Protein 2X6U (pdb70)

Nearest PDB structures (foldseek):
  2x6u-assembly1_A  TM=1.006E+00  e=3.875E-39  Homo sapiens
  5bqd-assembly1_A  TM=9.944E-01  e=1.945E-34  Homo sapiens
  8a10-assembly1_A  TM=9.515E-01  e=1.903E-25  Homo sapiens
  7hi8-assembly1_A  TM=9.298E-01  e=2.421E-24  Homo sapiens
  6zu8-assembly1_A  TM=9.387E-01  e=7.449E-24  Homo sapiens

InterPro domains:
  IPR001699 T-box transcription factor [PTHR11267] (29-427)
  IPR008967 p53-like transcription factor, DNA-binding domain superfamily [SSF49417] (53-237)
  IPR018186 Transcription factor, T-box, conserved site [PS01264] (137-155)
  IPR018186 Transcription factor, T-box, conserved site [PS01283] (63-82)
  IPR036960 T-box superfamily [G3DSA:2.60.40.820] (43-238)
  IPR046360 T-box transcription factor, DNA-binding domain [PF00907] (57-237)
  IPR046360 T-box transcription factor, DNA-binding domain [PR00937] (71-95)
  IPR046360 T-box transcription factor, DNA-binding domain [PR00937] (136-149)
  IPR046360 T-box transcription fa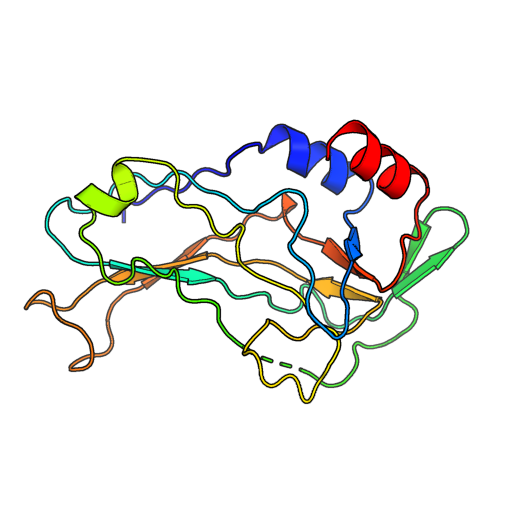ctor, DNA-binding domain [PR00937] (153-162)
  IPR046360 T-box transcription factor, DNA-binding domain [PR00937] (172-186)
  IPR046360 T-box transcription factor, DNA-binding domain [PR00937] (209-222)
  IPR046360 T-box transcription factor, DNA-binding domain [PR00937] (230-238)
  IPR046360 T-box transcription factor, DNA-binding domain [PS50252] (58-238)
  IPR046360 T-box transcription factor, DNA-binding domain [SM00425] (53-243)

Organism: Homo sapiens (NCBI:txid9606)

GO terms:
  GO:0035136 forelimb morphogenesis (P, IMP)
  GO:0007507 heart development (P, IMP)
  GO:0005737 cytoplasm (C, TAS)
  GO:0010719 negative regulation of epithelial to mesenchymal transition (P, TAS)
  GO:0060980 cell migration involved in coronary vasculogenesis (P, TAS)
  GO:0005634 nucleus (C, IDA)
  GO:0005737 cytoplasm (C, IDA)
  GO:0000978 RNA polymerase II cis-regulatory region sequence-specific DNA binding (F, IDA)
  GO:0000981 DNA-binding transcription factor activity, RNA polymerase II-specific (F, IDA)
  GO:0045893 positive regulation of DNA-templated transcription (P, IDA)
  GO:0045944 positive regulation of transcription by RNA polymerase II (P, IDA)
  GO:0032991 protein-containing complex (C, IDA)
  GO:0032993 protein-DNA complex (C, IDA)
  GO:0005515 protein binding (F, IPI)
  GO:0005654 nucleoplasm (C, TAS)
  GO:1901846 positive regulation of cell communication by electrical coupling involved in cardiac conduction (P, TAS)
  GO:0003700 DNA-binding transcription factor activity (F, IMP)
  GO:0045944 positive regulation of transcription by RNA polymerase II (P, IMP)
  GO:0061629 RNA polymerase II-specific DNA-binding transcription factor binding (F, IPI)
  GO:0003677 DNA binding (F, IDA)

Structure (mmCIF, N/CA/C/O backbone):
data_2X6U
#
_entry.id   2X6U
#
_cell.length_a   36.710
_cell.length_b   69.850
_cell.length_c   80.500
_cell.angle_alpha   90.00
_cell.angle_beta   90.00
_cell.angle_gamma   90.00
#
_symmetry.space_group_name_H-M   'P 21 21 21'
#
loop_
_entity.id
_entity.type
_entity.pdbx_description
1 polymer 'T-BOX TRANSCRIPTION FACTOR TBX5'
2 non-polymer 2-{2-[2-(2-{2-[2-(2-ETHOXY-ETHOXY)-ETHOXY]-ETHOXY}-ETHOXY)-ETHOXY]-ETHOXY}-ETHANOL
3 non-polymer 'MAGNESIUM ION'
4 water water
#
loop_
_atom_site.group_PDB
_atom_site.id
_atom_site.type_symbol
_atom_site.label_atom_id
_atom_site.label_alt_id
_atom_site.label_comp_id
_atom_site.label_asym_id
_atom_site.label_entity_id
_atom_site.label_seq_id
_atom_site.pdbx_PDB_ins_code
_atom_site.Cartn_x
_atom_site.Cartn_y
_atom_site.Cartn_z
_atom_site.occupancy
_atom_site.B_iso_or_equiv
_atom_site.auth_seq_id
_atom_site.auth_comp_id
_atom_site.auth_asym_id
_atom_site.auth_atom_id
_atom_site.pdbx_PDB_model_num
ATOM 1 N N . GLU A 1 4 ? -21.895 -26.211 30.764 1.00 48.18 52 GLU A N 1
ATOM 2 C CA . GLU A 1 4 ? -22.997 -25.370 31.226 1.00 52.06 52 GLU A CA 1
ATOM 3 C C . GLU A 1 4 ? -22.565 -24.368 32.292 1.00 49.99 52 GLU A C 1
ATOM 4 O O . GLU A 1 4 ? -21.870 -24.718 33.246 1.00 52.68 52 GLU A O 1
ATOM 10 N N . GLY A 1 5 ? -22.988 -23.120 32.128 1.00 49.91 53 GLY A N 1
ATOM 11 C CA . GLY A 1 5 ? -22.742 -22.1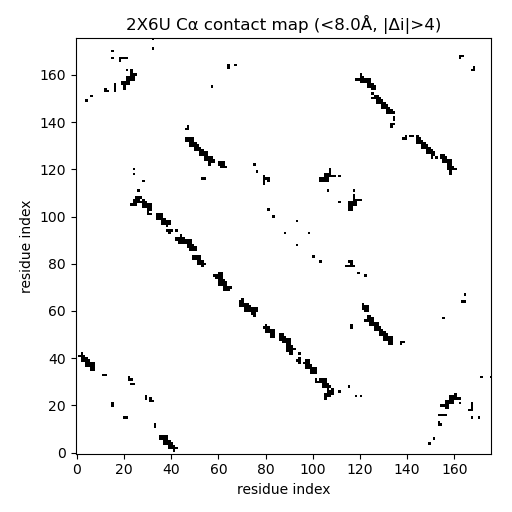01 33.132 1.00 54.29 53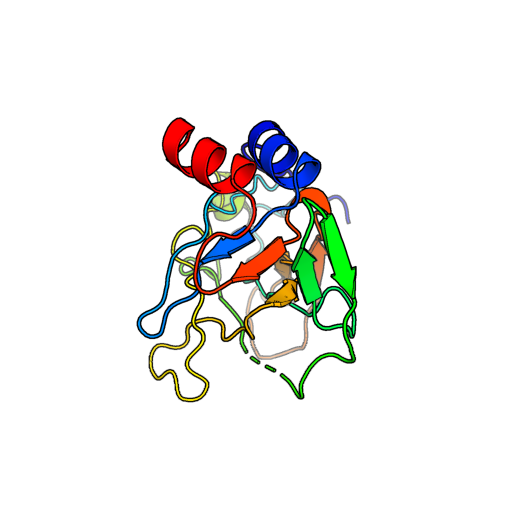 GLY A CA 1
ATOM 12 C C . GLY A 1 5 ? -21.325 -21.561 33.132 1.00 44.92 53 GLY A C 1
ATOM 13 O O . GLY A 1 5 ? -21.010 -20.639 33.883 1.00 41.82 53 GLY A O 1
ATOM 14 N N . ILE A 1 6 ? -20.465 -22.140 32.301 1.00 40.09 54 ILE A N 1
ATOM 15 C CA . ILE A 1 6 ? -19.110 -21.625 32.141 1.00 44.54 54 ILE A CA 1
ATOM 16 C C . ILE A 1 6 ? -19.127 -20.426 31.203 1.00 40.68 54 ILE A C 1
ATOM 17 O O . ILE A 1 6 ? -19.655 -20.503 30.093 1.00 42.06 54 ILE A O 1
ATOM 22 N N . LYS A 1 7 ? -18.551 -19.317 31.656 1.00 41.58 55 LYS A N 1
ATOM 23 C CA . LYS A 1 7 ? -18.510 -18.101 30.858 1.00 33.80 55 LYS A CA 1
ATOM 24 C C . LYS A 1 7 ? -17.078 -17.657 30.593 1.00 34.61 55 LYS A C 1
ATOM 25 O O . LYS A 1 7 ? -16.172 -17.923 31.386 1.00 34.17 55 LYS A O 1
ATOM 31 N N . VAL A 1 8 ? -16.879 -16.979 29.468 1.00 32.30 56 VAL A N 1
ATOM 32 C CA . VAL A 1 8 ? -15.558 -16.494 29.095 1.00 32.78 56 VAL A CA 1
ATOM 33 C C . VAL A 1 8 ? -15.649 -15.050 28.621 1.00 31.32 56 VAL A C 1
ATOM 34 O O . VAL A 1 8 ? -16.531 -14.700 27.836 1.00 30.45 56 VAL A O 1
ATOM 38 N N . PHE A 1 9 ? -14.735 -14.216 29.104 1.00 23.88 57 PHE A N 1
ATOM 39 C CA . PHE A 1 9 ? -14.742 -12.803 28.759 1.00 31.91 57 PHE A CA 1
ATOM 40 C C . PHE A 1 9 ? -13.398 -12.368 28.195 1.00 28.60 57 PHE A C 1
ATOM 41 O O . PHE A 1 9 ? -12.354 -12.638 28.781 1.00 33.01 57 PHE A O 1
ATOM 49 N N . LEU A 1 10 ? -13.438 -11.687 27.054 1.00 25.31 58 LEU A N 1
ATOM 50 C CA . LEU A 1 10 ? -12.225 -11.261 26.374 1.00 25.95 58 LEU A CA 1
ATOM 51 C C . LEU A 1 10 ? -11.619 -10.026 27.033 1.00 29.43 58 LEU A C 1
ATOM 52 O O . LEU A 1 10 ? -12.288 -9.005 27.195 1.00 35.87 58 LEU A O 1
ATOM 57 N N . HIS A 1 11 ? -10.350 -10.129 27.412 1.00 29.25 59 HIS A N 1
ATOM 58 C CA . HIS A 1 11 ? -9.626 -9.014 28.010 1.00 31.63 59 HIS A CA 1
ATOM 59 C C . HIS A 1 11 ? -9.292 -7.981 26.942 1.00 33.48 59 HIS A C 1
ATOM 60 O O . HIS A 1 11 ? -8.964 -8.340 25.811 1.00 31.22 59 HIS A O 1
ATOM 67 N N . GLU A 1 12 ? -9.388 -6.703 27.300 1.00 34.27 60 GLU A N 1
ATOM 68 C CA . GLU A 1 12 ? -9.073 -5.615 26.374 1.00 31.54 60 GLU A CA 1
ATOM 69 C C . GLU A 1 12 ? -9.928 -5.673 25.107 1.00 30.72 60 GLU A C 1
ATOM 70 O O . GLU A 1 12 ? -9.454 -5.367 24.010 1.00 31.92 60 GLU A O 1
ATOM 76 N N . ARG A 1 13 ? -11.188 -6.065 25.267 1.00 28.11 61 ARG A N 1
ATOM 77 C CA . ARG A 1 13 ? -12.108 -6.186 24.139 1.00 27.90 61 ARG A CA 1
ATOM 78 C C . ARG A 1 13 ? -12.174 -4.905 23.301 1.00 36.92 61 ARG A C 1
ATOM 79 O O . ARG A 1 13 ? -12.304 -4.960 22.078 1.00 29.61 61 ARG A O 1
ATOM 87 N N . GLU A 1 14 ? -12.075 -3.755 23.962 1.00 32.11 62 GLU A N 1
ATOM 88 C CA . GLU A 1 14 ? -12.118 -2.469 23.269 1.00 35.79 62 GLU A CA 1
ATOM 89 C C . GLU A 1 14 ? -10.953 -2.285 22.293 1.00 32.12 62 GLU A C 1
ATOM 90 O O . GLU A 1 14 ? -11.131 -1.763 21.190 1.00 32.07 62 GLU A O 1
ATOM 96 N N . LEU A 1 15 ? -9.759 -2.703 22.699 1.00 31.09 63 LEU A N 1
ATOM 97 C CA . LEU A 1 15 ? -8.594 -2.603 21.828 1.00 30.11 63 LEU A CA 1
ATOM 98 C C . LEU A 1 15 ? -8.735 -3.538 20.627 1.00 31.61 63 LEU A C 1
ATOM 99 O O . LEU A 1 15 ? -8.497 -3.139 19.486 1.00 33.69 63 LEU A O 1
ATOM 104 N N . TRP A 1 16 ? -9.120 -4.784 20.888 1.00 28.08 64 TRP A N 1
ATOM 105 C CA . TRP A 1 16 ? -9.398 -5.728 19.811 1.00 30.09 64 TRP A CA 1
ATOM 106 C C . TRP A 1 16 ? -10.367 -5.117 18.803 1.00 30.63 64 TRP A C 1
ATOM 107 O O . TRP A 1 16 ? -10.164 -5.207 17.591 1.00 22.84 64 TRP A O 1
ATOM 118 N N . LEU A 1 17 ? -11.422 -4.493 19.313 1.00 26.04 65 LEU A N 1
ATOM 119 C CA . LEU A 1 17 ? -12.427 -3.876 18.458 1.00 31.13 65 LEU A CA 1
ATOM 120 C C . LEU A 1 17 ? -11.833 -2.774 17.579 1.00 26.42 65 LEU A C 1
ATOM 121 O O . LEU A 1 17 ? -12.220 -2.628 16.425 1.00 31.64 65 LEU A O 1
ATOM 126 N N . LYS A 1 18 ? -10.897 -2.004 18.125 1.00 33.89 66 LYS A N 1
ATOM 127 C CA . LYS A 1 18 ? -10.217 -0.970 17.349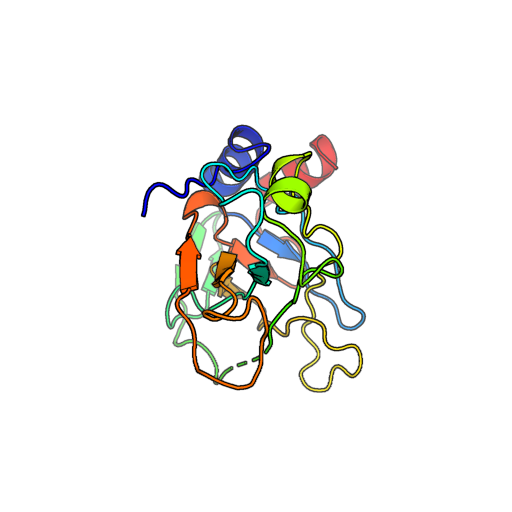 1.00 32.59 66 LYS A CA 1
ATOM 128 C C . LYS A 1 18 ? -9.582 -1.592 16.112 1.00 35.17 66 LYS A C 1
ATOM 129 O O . LYS A 1 18 ? -9.810 -1.143 14.986 1.00 28.80 66 LYS A O 1
ATOM 135 N N . PHE A 1 19 ? -8.782 -2.632 16.332 1.00 26.35 67 PHE A N 1
ATOM 136 C CA . PHE A 1 19 ? -8.130 -3.343 15.240 1.00 28.75 67 PHE A CA 1
ATOM 137 C C . PHE A 1 19 ? -9.160 -3.982 14.311 1.00 22.22 67 PHE A C 1
ATOM 138 O O . PHE A 1 19 ? -9.028 -3.924 13.086 1.00 25.98 67 PHE A O 1
ATOM 146 N N . HIS A 1 20 ? -10.185 -4.588 14.902 1.00 20.99 68 HIS A N 1
ATOM 147 C CA . HIS A 1 20 ? -11.221 -5.277 14.139 1.00 26.73 68 HIS A CA 1
ATOM 148 C C . HIS A 1 20 ? -11.969 -4.349 13.181 1.00 31.00 68 HIS A C 1
ATOM 149 O O . HIS A 1 20 ? -12.256 -4.723 12.043 1.00 28.88 68 HIS A O 1
ATOM 156 N N . GLU A 1 21 ? -12.285 -3.143 13.648 1.00 29.45 69 GLU A N 1
ATOM 157 C CA . GLU A 1 21 ? -12.987 -2.155 12.827 1.00 32.51 69 GLU A CA 1
ATOM 158 C C . GLU A 1 21 ? -12.206 -1.839 11.559 1.00 32.21 69 GLU A C 1
ATOM 159 O O . GLU A 1 21 ? -12.786 -1.651 10.488 1.00 31.54 69 GLU A O 1
ATOM 165 N N . VAL A 1 22 ? -10.885 -1.777 11.693 1.00 26.61 70 VAL A N 1
ATOM 166 C CA . VAL A 1 22 ? -9.998 -1.474 10.575 1.00 27.92 70 VAL A CA 1
ATOM 167 C C . VAL A 1 22 ? -9.710 -2.700 9.702 1.00 32.15 70 VAL A C 1
ATOM 168 O O . VAL A 1 22 ? -9.538 -2.583 8.488 1.00 31.23 70 VAL A O 1
ATOM 172 N N . GLY A 1 23 ? -9.655 -3.873 10.327 1.00 23.46 71 GLY A N 1
ATOM 173 C CA . GLY A 1 23 ? -9.285 -5.097 9.633 1.00 26.52 71 GLY A CA 1
ATOM 174 C C . GLY A 1 23 ? -7.964 -5.600 10.183 1.00 27.28 71 GLY A C 1
ATOM 175 O O . GLY A 1 23 ? -6.893 -5.252 9.682 1.00 26.03 71 GLY A O 1
ATOM 176 N N . THR A 1 24 ? -8.041 -6.412 11.231 1.00 21.60 72 THR A N 1
ATOM 177 C CA . THR A 1 24 ? -6.853 -6.817 11.974 1.00 17.96 72 THR A CA 1
ATOM 178 C C . THR A 1 24 ? -5.833 -7.574 11.129 1.00 17.77 72 THR A C 1
ATOM 179 O O . THR A 1 24 ? -6.189 -8.458 10.344 1.00 18.11 72 THR A O 1
ATOM 183 N N . GLU A 1 25 ? -4.563 -7.220 11.304 1.00 19.36 73 GLU A N 1
ATOM 184 C CA . GLU A 1 25 ? -3.458 -7.940 10.677 1.00 18.11 73 GLU A CA 1
ATOM 185 C C . GLU A 1 25 ? -2.478 -8.394 11.753 1.00 18.73 73 GLU A C 1
ATOM 186 O O . GLU A 1 25 ? -2.163 -7.635 12.671 1.00 22.32 73 GLU A O 1
ATOM 192 N N . MET A 1 26 ? -1.990 -9.624 11.629 1.00 16.77 74 MET A N 1
ATOM 193 C CA . MET A 1 26 ? -0.972 -10.144 12.533 1.00 20.45 74 MET A CA 1
ATOM 194 C C . MET A 1 26 ? 0.260 -10.574 11.748 1.00 20.65 74 MET A C 1
ATOM 195 O O . MET A 1 26 ? 0.153 -11.343 10.793 1.00 17.40 74 MET A O 1
ATOM 200 N N . ILE A 1 27 ? 1.427 -10.088 12.162 1.00 18.23 75 ILE A N 1
ATOM 201 C CA . ILE A 1 27 ? 2.689 -10.443 11.514 1.00 20.78 75 ILE A CA 1
ATOM 202 C C . ILE A 1 27 ? 3.081 -11.884 11.824 1.00 20.71 75 ILE A C 1
ATOM 203 O O . ILE A 1 27 ? 2.978 -12.326 12.969 1.00 22.19 75 ILE A O 1
ATOM 208 N N . ILE A 1 28 ? 3.527 -12.614 10.803 1.00 20.39 76 ILE A N 1
ATOM 209 C CA . ILE A 1 28 ? 4.080 -13.951 10.996 1.00 19.39 76 ILE A CA 1
ATOM 210 C C . ILE A 1 28 ? 5.506 -14.006 10.454 1.00 21.25 76 ILE A C 1
ATOM 211 O O . ILE A 1 28 ? 5.815 -13.373 9.445 1.00 20.16 76 ILE A O 1
ATOM 216 N N . THR A 1 29 ? 6.375 -14.745 11.140 1.00 23.24 77 THR A N 1
ATOM 217 C CA . THR A 1 29 ? 7.782 -14.831 10.751 1.00 27.09 77 THR A CA 1
ATOM 218 C C . THR A 1 29 ? 8.291 -16.258 10.882 1.00 26.01 77 THR A C 1
ATOM 219 O O . THR A 1 29 ? 7.660 -17.091 11.527 1.00 22.41 77 THR A O 1
ATOM 223 N N . LYS A 1 30 ? 9.446 -16.532 10.286 1.00 22.90 78 LYS A N 1
ATOM 224 C CA . LYS A 1 30 ? 10.024 -17.869 10.359 1.00 25.19 78 LYS A CA 1
ATOM 225 C C . LYS A 1 30 ? 10.277 -18.291 11.802 1.00 27.52 78 LYS A C 1
ATOM 226 O O . LYS A 1 30 ? 9.919 -19.394 12.208 1.00 26.78 78 LYS A O 1
ATOM 232 N N . ALA A 1 31 ? 10.888 -17.404 12.576 1.00 27.95 79 ALA A N 1
ATOM 233 C CA . ALA A 1 31 ? 11.230 -17.709 13.960 1.00 32.08 79 ALA A CA 1
ATOM 234 C C . ALA A 1 31 ? 9.998 -17.744 14.865 1.00 33.49 79 ALA A C 1
ATOM 235 O O . ALA A 1 31 ? 10.004 -18.387 15.916 1.00 28.04 79 ALA A O 1
ATOM 237 N N . GLY A 1 32 ? 8.941 -17.053 14.451 1.00 26.35 80 GLY A N 1
ATOM 238 C CA . GLY A 1 32 ? 7.726 -16.990 15.244 1.00 25.34 80 GLY A CA 1
ATOM 239 C C . GLY A 1 32 ? 7.531 -15.619 15.865 1.00 29.26 80 GLY A C 1
ATOM 240 O O . GLY A 1 32 ? 8.476 -15.022 16.382 1.00 28.92 80 GLY A O 1
ATOM 241 N N . ARG A 1 33 ? 6.299 -15.125 15.813 1.00 23.91 81 ARG A N 1
ATOM 242 C CA A ARG A 1 33 ? 5.980 -13.795 16.320 0.50 24.24 81 ARG A CA 1
ATOM 243 C CA B ARG A 1 33 ? 5.977 -13.795 16.315 0.50 24.24 81 ARG A CA 1
ATOM 244 C C . ARG A 1 33 ? 4.733 -13.836 17.195 1.00 24.79 81 ARG A C 1
ATOM 245 O O . ARG A 1 33 ? 3.718 -14.418 16.818 1.00 22.63 81 ARG A O 1
ATOM 260 N N . ARG A 1 34 ? 4.817 -13.222 18.370 1.00 24.20 82 ARG A N 1
ATOM 261 C CA . ARG A 1 34 ? 3.672 -13.140 19.268 1.00 23.95 82 ARG A CA 1
ATOM 262 C C . ARG A 1 34 ? 2.572 -12.284 18.649 1.00 23.49 82 ARG A C 1
ATOM 263 O O . ARG A 1 34 ? 2.842 -11.419 17.811 1.00 22.91 82 ARG A O 1
ATOM 271 N N . MET A 1 35 ? 1.333 -12.519 19.068 1.00 22.20 83 MET A N 1
ATOM 272 C CA . MET A 1 35 ? 0.205 -11.729 18.581 1.00 21.70 83 MET A CA 1
ATOM 273 C C . MET A 1 35 ? 0.109 -10.393 19.304 1.00 29.40 83 MET A C 1
ATOM 274 O O . MET A 1 35 ? 0.480 -10.288 20.467 1.00 27.52 83 MET A O 1
ATOM 279 N N . PHE A 1 36 ? -0.386 -9.376 18.604 1.00 26.11 84 PHE A N 1
ATOM 280 C CA . PHE A 1 36 ? -0.791 -8.131 19.247 1.00 26.94 84 PHE A CA 1
ATOM 281 C C . PHE A 1 36 ? -2.091 -7.631 18.630 1.00 30.01 84 PHE A C 1
ATOM 282 O O . PHE A 1 36 ? -2.176 -7.450 17.414 1.00 30.59 84 PHE A O 1
ATOM 290 N N . PRO A 1 37 ? -3.117 -7.416 19.466 1.00 28.82 85 PRO A N 1
ATOM 291 C CA . PRO A 1 37 ? -3.110 -7.604 20.924 1.00 27.66 85 PRO A CA 1
ATOM 292 C C . PRO A 1 37 ? -2.821 -9.036 21.367 1.00 28.32 85 PRO A C 1
ATOM 293 O O . PRO A 1 37 ? -2.938 -9.975 20.575 1.00 26.82 85 PRO A O 1
ATOM 297 N N . SER A 1 38 ? -2.434 -9.189 22.630 1.00 30.21 86 SER A N 1
ATOM 298 C CA . SER A 1 38 ? -2.305 -10.504 23.239 1.00 31.95 86 SER A CA 1
ATOM 299 C C . SER A 1 38 ? -3.702 -11.050 23.472 1.00 27.42 86 SER A C 1
ATOM 300 O O . SER A 1 38 ? -4.629 -10.296 23.769 1.00 31.19 86 SER A O 1
ATOM 303 N N . TYR A 1 39 ? -3.856 -12.360 23.328 1.00 25.48 87 TYR A N 1
ATOM 304 C CA . TYR A 1 39 ? -5.131 -13.007 23.601 1.00 23.55 87 TYR A CA 1
ATOM 305 C C . TYR A 1 39 ? -5.174 -13.428 25.067 1.00 28.20 87 TYR A C 1
ATOM 306 O O . TYR A 1 39 ? -4.463 -14.349 25.472 1.00 23.51 87 TYR A O 1
ATOM 315 N N . LYS A 1 40 ? -5.995 -12.743 25.861 1.00 26.03 88 LYS A N 1
ATOM 316 C CA . LYS A 1 40 ? -6.179 -13.097 27.268 1.00 28.00 88 LYS A CA 1
ATOM 317 C C . LYS A 1 40 ? -7.664 -13.139 27.607 1.00 27.05 88 LYS A C 1
ATOM 318 O O . LYS A 1 40 ? -8.455 -12.361 27.071 1.00 25.32 88 LYS A O 1
ATOM 324 N N . VAL A 1 41 ? -8.052 -14.051 28.490 1.00 24.86 89 VAL A N 1
ATOM 325 C CA . VAL A 1 41 ? -9.459 -14.184 28.838 1.00 23.58 89 VAL A CA 1
ATOM 326 C C . VAL A 1 41 ? -9.675 -14.315 30.340 1.00 32.02 89 VAL A C 1
ATOM 327 O O . VAL A 1 41 ? -8.777 -14.724 31.077 1.00 22.62 89 VAL A O 1
ATOM 331 N N . LYS A 1 42 ? -10.873 -13.948 30.783 1.00 31.83 90 LYS A N 1
ATOM 332 C CA . LYS A 1 42 ? -11.303 -14.195 32.154 1.00 30.04 90 LYS A CA 1
ATOM 333 C C . LYS A 1 42 ? -12.362 -15.293 32.130 1.00 28.77 90 LYS A C 1
ATOM 334 O O . LYS A 1 42 ? -13.305 -15.240 31.339 1.00 33.94 90 LYS A O 1
ATOM 340 N N . VAL A 1 43 ? -12.206 -16.296 32.984 1.00 29.47 91 VAL A N 1
ATOM 341 C CA A VAL A 1 43 ? -13.129 -17.425 32.992 0.50 30.51 91 VAL A CA 1
ATOM 342 C CA B VAL A 1 43 ? -13.132 -17.422 32.991 0.50 30.51 91 VAL A CA 1
ATOM 343 C C . VAL A 1 43 ? -13.828 -17.570 34.340 1.00 34.60 91 VAL A C 1
ATOM 344 O O . VAL A 1 43 ? -13.194 -17.472 35.390 1.00 28.41 91 VAL A O 1
ATOM 351 N N . THR A 1 44 ? -15.136 -17.801 34.295 1.00 30.18 92 THR A N 1
ATOM 352 C CA . THR A 1 44 ? -15.931 -17.999 35.499 1.00 38.57 92 THR A CA 1
ATOM 353 C C . THR A 1 44 ? -16.874 -19.181 35.299 1.00 31.44 92 THR A C 1
ATOM 354 O O . THR A 1 44 ? -17.181 -19.553 34.168 1.00 37.10 92 THR A O 1
ATOM 358 N N . GLY A 1 45 ? -17.329 -19.772 36.398 1.00 33.80 93 GLY A N 1
ATOM 359 C CA . GLY A 1 45 ? -18.282 -20.862 36.323 1.00 36.08 93 GLY A CA 1
ATOM 360 C C . GLY A 1 45 ? -17.637 -22.234 36.307 1.00 37.91 93 GLY A C 1
ATOM 361 O O . GLY A 1 45 ? -18.304 -23.238 36.065 1.00 34.88 93 GLY A O 1
ATOM 362 N N . LEU A 1 46 ? -16.332 -22.277 36.549 1.00 35.06 94 LEU A N 1
ATOM 363 C CA A LEU A 1 46 ? -15.614 -23.543 36.631 0.50 37.06 94 LEU A CA 1
ATOM 364 C CA B LEU A 1 46 ? -15.612 -23.542 36.633 0.50 37.06 94 LEU A CA 1
ATOM 365 C C . LEU A 1 46 ? -15.805 -24.168 38.007 1.00 36.17 94 LEU A C 1
ATOM 366 O O . LEU A 1 46 ? -15.979 -23.461 39.000 1.00 36.29 94 LEU A O 1
ATOM 375 N N . ASN A 1 47 ? -15.779 -25.494 38.062 1.00 36.68 95 ASN A N 1
ATOM 376 C CA . ASN A 1 47 ? -15.821 -26.179 39.344 1.00 39.59 95 ASN A CA 1
ATOM 377 C C . ASN A 1 47 ? -14.460 -26.009 40.000 1.00 39.87 95 ASN A C 1
ATOM 378 O O . ASN A 1 47 ? -13.452 -26.490 39.478 1.00 34.45 95 ASN A O 1
ATOM 383 N N . PRO A 1 48 ? -14.421 -25.309 41.141 1.00 37.25 96 PRO A N 1
ATOM 384 C CA . PRO A 1 48 ? -13.151 -24.965 41.786 1.00 35.95 96 PRO A CA 1
ATOM 385 C C . PRO A 1 48 ? -12.262 -26.186 41.996 1.00 36.97 96 PRO A C 1
ATOM 386 O O . PRO A 1 48 ? -11.043 -26.041 42.078 1.00 39.18 96 PRO A O 1
ATOM 390 N N . LYS A 1 49 ? -12.870 -27.366 42.073 1.00 36.83 97 LYS A N 1
ATOM 391 C CA . LYS A 1 49 ? -12.151 -28.586 42.428 1.00 43.55 97 LYS A CA 1
ATOM 392 C C . LYS A 1 49 ? -11.728 -29.429 41.226 1.00 34.64 97 LYS A C 1
ATOM 393 O O . LYS A 1 49 ? -10.687 -30.083 41.259 1.00 35.36 97 LYS A O 1
ATOM 399 N N . THR A 1 50 ? -12.537 -29.430 40.171 1.00 36.02 98 THR A N 1
ATOM 400 C CA A THR A 1 50 ? -12.271 -30.239 38.985 0.50 35.75 98 THR A CA 1
ATOM 401 C CA B THR A 1 50 ? -12.226 -30.273 39.022 0.50 35.75 98 THR A CA 1
ATOM 402 C C . THR A 1 50 ? -11.090 -29.693 38.187 1.00 32.49 98 THR A C 1
ATOM 403 O O . THR A 1 50 ? -10.863 -28.483 38.163 1.00 32.20 98 THR A O 1
ATOM 410 N N . LYS A 1 51 ? -10.359 -30.578 37.517 1.00 32.77 99 LYS A N 1
ATOM 411 C CA . LYS A 1 51 ? -9.246 -30.146 36.681 1.00 30.79 99 LYS A CA 1
ATOM 412 C C . LYS A 1 51 ? -9.689 -29.852 35.249 1.00 26.73 99 LYS A C 1
ATOM 413 O O . LYS A 1 51 ? -10.588 -30.499 34.711 1.00 26.57 99 LYS A O 1
ATOM 419 N N . TYR A 1 52 ? -9.050 -28.858 34.648 1.00 24.41 100 TYR A N 1
ATOM 420 C CA . TYR A 1 52 ? -9.351 -28.464 33.280 1.00 25.56 100 TYR A CA 1
ATOM 421 C C . TYR A 1 52 ? -8.071 -28.244 32.493 1.00 24.68 100 TYR A C 1
ATOM 422 O O . TYR A 1 52 ? -7.062 -27.795 33.044 1.00 22.99 100 TYR A O 1
ATOM 431 N N . ILE A 1 53 ? -8.120 -28.567 31.205 1.00 23.25 101 ILE A N 1
ATOM 432 C CA . ILE A 1 53 ? -7.061 -28.194 30.276 1.00 22.62 101 ILE A CA 1
ATOM 433 C C . ILE A 1 53 ? -7.560 -27.055 29.397 1.00 24.23 101 ILE A C 1
ATOM 434 O O . ILE A 1 53 ? -8.633 -27.150 28.798 1.00 24.54 101 ILE A O 1
ATOM 439 N N . LEU A 1 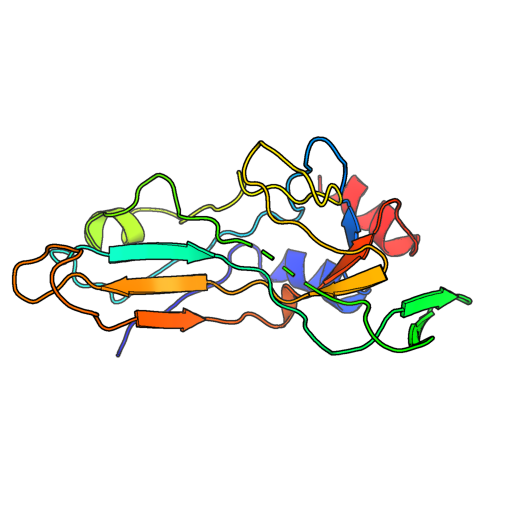54 ? -6.786 -25.979 29.321 1.00 19.25 102 LEU A N 1
ATOM 440 C CA . LEU A 1 54 ? -7.109 -24.888 28.411 1.00 24.23 102 LEU A CA 1
ATOM 441 C C . LEU A 1 54 ? -6.118 -24.848 27.254 1.00 26.43 102 LEU A C 1
ATOM 442 O O . LEU A 1 54 ? -4.909 -24.976 27.448 1.00 26.81 102 LEU A O 1
ATOM 447 N N . LEU A 1 55 ? -6.636 -24.691 26.045 1.00 21.94 103 LEU A N 1
ATOM 448 C CA . LEU A 1 55 ? -5.772 -24.600 24.881 1.00 20.84 103 LEU A CA 1
ATOM 449 C C . LEU A 1 55 ? -6.399 -23.721 23.812 1.00 27.07 103 LEU A C 1
ATOM 450 O O . LEU A 1 55 ? -7.583 -23.393 23.880 1.00 21.27 103 LEU A O 1
ATOM 455 N N . MET A 1 56 ? -5.594 -23.345 22.825 1.00 19.39 104 MET A N 1
ATOM 456 C CA . MET A 1 56 ? -6.078 -22.540 21.714 1.00 20.48 104 MET A CA 1
ATOM 457 C C . MET A 1 56 ? -5.690 -23.169 20.392 1.00 18.97 104 MET A C 1
ATOM 458 O O . MET A 1 56 ? -4.675 -23.856 20.294 1.00 22.90 104 MET A O 1
ATOM 463 N N . ASP A 1 57 ? -6.513 -22.938 19.379 1.00 25.81 105 ASP A N 1
ATOM 464 C CA . ASP A 1 57 ? -6.101 -23.176 18.008 1.00 22.98 105 ASP A CA 1
ATOM 465 C C . ASP A 1 57 ? -6.510 -21.976 17.162 1.00 21.03 105 ASP A C 1
ATOM 466 O O . ASP A 1 57 ? -7.254 -21.105 17.614 1.00 19.74 105 ASP A O 1
ATOM 471 N N . ILE A 1 58 ? -5.992 -21.922 15.946 1.00 20.61 106 ILE A N 1
ATOM 472 C CA . ILE A 1 58 ? -6.301 -20.834 15.038 1.00 19.01 106 ILE A CA 1
ATOM 473 C C . ILE A 1 58 ? -6.676 -21.458 13.708 1.00 21.47 106 ILE A C 1
ATOM 474 O O . ILE A 1 58 ? -5.824 -22.004 13.007 1.00 23.93 106 ILE A O 1
ATOM 479 N N . VAL A 1 59 ? -7.960 -21.402 13.377 1.00 18.91 107 VAL A N 1
ATOM 480 C CA . VAL A 1 59 ? -8.470 -22.108 12.207 1.00 17.28 107 VAL A CA 1
ATOM 481 C C . VAL A 1 59 ? -8.814 -21.126 11.094 1.00 16.27 107 VAL A C 1
ATOM 482 O O . VAL A 1 59 ? -9.022 -19.939 11.352 1.00 16.44 107 VAL A O 1
ATOM 486 N N . PRO A 1 60 ? -8.866 -21.618 9.848 1.00 22.87 108 PRO A N 1
ATOM 487 C CA . PRO A 1 60 ? -9.277 -20.7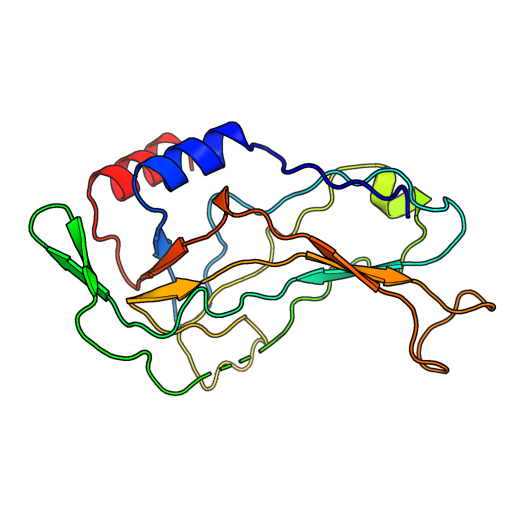65 8.729 1.00 20.42 108 PRO A CA 1
ATOM 488 C C . PRO A 1 60 ? -10.642 -20.133 8.990 1.00 21.70 108 PRO A C 1
ATOM 489 O O . PRO A 1 60 ? -11.562 -20.812 9.456 1.00 21.46 108 PRO A O 1
ATOM 493 N N . ALA A 1 61 ? -10.764 -18.839 8.714 1.00 18.70 109 ALA A N 1
ATOM 494 C CA . ALA A 1 61 ? -12.037 -18.143 8.882 1.00 18.91 109 ALA A CA 1
ATOM 495 C C . ALA A 1 61 ? -12.901 -18.334 7.641 1.00 26.04 109 ALA A C 1
ATOM 496 O O . ALA A 1 61 ? -14.124 -18.199 7.687 1.00 24.70 109 ALA A O 1
ATOM 498 N N . ASP A 1 62 ? -12.248 -18.637 6.528 1.00 22.78 110 ASP A N 1
ATOM 499 C CA . ASP A 1 62 ? -12.943 -18.910 5.277 1.00 25.23 110 ASP A CA 1
ATOM 500 C C . ASP A 1 62 ? -11.993 -19.621 4.331 1.00 25.22 110 ASP A C 1
ATOM 501 O O . ASP A 1 62 ? -10.864 -19.938 4.703 1.00 26.81 110 ASP A O 1
ATOM 506 N N . ASP A 1 63 ? -12.444 -19.872 3.108 1.00 20.40 111 ASP A N 1
ATOM 507 C CA . ASP A 1 63 ? -11.629 -20.619 2.156 1.00 19.74 111 ASP A CA 1
ATOM 508 C C . ASP A 1 63 ? -11.115 -19.721 1.035 1.00 17.55 111 ASP A C 1
ATOM 509 O O . ASP A 1 63 ? -11.042 -20.145 -0.11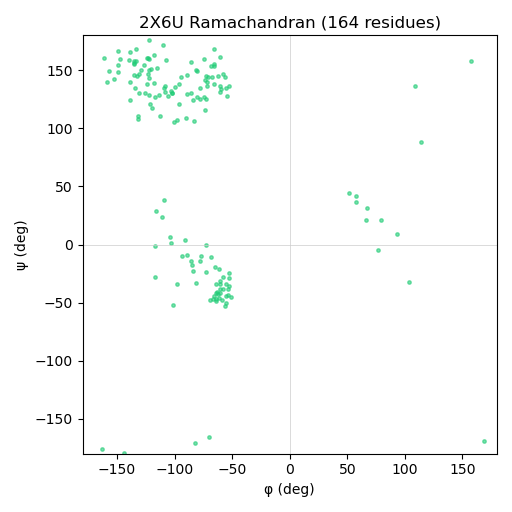9 1.00 22.87 111 ASP A O 1
ATOM 514 N N . HIS A 1 64 ? -10.750 -18.488 1.381 1.00 19.38 112 HIS A N 1
ATOM 515 C CA . HIS A 1 64 ? -10.236 -17.536 0.393 1.00 15.45 112 HIS A CA 1
ATOM 516 C C . HIS A 1 64 ? -8.808 -17.097 0.679 1.00 19.52 112 HIS A C 1
ATOM 517 O O . HIS A 1 64 ? -8.290 -17.270 1.785 1.00 19.69 112 HIS A O 1
ATOM 524 N N . ARG A 1 65 ? -8.171 -16.524 -0.334 1.00 18.64 113 ARG A N 1
ATOM 525 C CA A ARG A 1 65 ? -6.913 -15.800 -0.177 0.70 19.45 113 ARG A CA 1
ATOM 526 C CA B ARG A 1 65 ? -6.962 -15.765 -0.072 0.30 19.54 113 ARG A CA 1
ATOM 527 C C . ARG A 1 65 ? -7.175 -14.335 -0.540 1.00 21.04 113 ARG A C 1
ATOM 528 O O . ARG A 1 65 ? -8.021 -14.057 -1.398 1.00 19.31 113 ARG A O 1
ATOM 543 N N . TYR A 1 66 ? -6.447 -13.416 0.079 1.00 20.20 114 TYR A N 1
ATOM 544 C CA . TYR A 1 66 ? -6.769 -11.998 -0.040 1.00 18.26 114 TYR A CA 1
ATOM 545 C C . TYR A 1 66 ? -5.639 -11.125 -0.550 1.00 19.25 114 TYR A C 1
ATOM 546 O O . TYR A 1 66 ? -4.470 -11.494 -0.494 1.00 20.65 114 TYR A O 1
ATOM 555 N N . LYS A 1 67 ? -6.012 -9.946 -1.035 1.00 22.99 115 LYS A N 1
ATOM 556 C CA . LYS A 1 67 ? -5.049 -8.902 -1.343 1.00 24.15 115 LYS A CA 1
ATOM 557 C C . LYS A 1 67 ? -5.602 -7.561 -0.883 1.00 25.54 115 LYS A C 1
ATOM 558 O O . LYS A 1 67 ? -6.797 -7.290 -1.023 1.00 24.37 115 LYS A O 1
ATOM 564 N N . PHE A 1 68 ? -4.730 -6.734 -0.315 1.00 23.86 116 PHE A N 1
ATOM 565 C CA . PHE A 1 68 ? -5.110 -5.395 0.103 1.00 17.68 116 PHE A CA 1
ATOM 566 C C . PHE A 1 68 ? -4.722 -4.416 -1.001 1.00 25.22 116 PHE A C 1
ATOM 567 O O . PHE A 1 68 ? -3.553 -4.323 -1.378 1.00 23.25 116 PHE A O 1
ATOM 575 N N . ALA A 1 69 ? -5.712 -3.704 -1.525 1.00 24.52 117 ALA A N 1
ATOM 576 C CA . ALA A 1 69 ? -5.490 -2.748 -2.605 1.00 33.06 117 ALA A CA 1
ATOM 577 C C . ALA A 1 69 ? -6.538 -1.650 -2.543 1.00 30.39 117 ALA A C 1
ATOM 578 O O . ALA A 1 69 ? -7.699 -1.910 -2.222 1.00 25.50 117 ALA A O 1
ATOM 580 N N . ASP A 1 70 ? -6.123 -0.424 -2.849 1.00 39.28 118 ASP A N 1
ATOM 581 C CA . ASP A 1 70 ? -7.023 0.724 -2.818 1.00 37.23 118 ASP A CA 1
ATOM 582 C C . ASP A 1 70 ? -7.766 0.818 -1.491 1.00 37.55 118 ASP A C 1
ATOM 583 O O . ASP A 1 70 ? -8.973 1.056 -1.458 1.00 37.80 118 ASP A O 1
ATOM 588 N N . ASN A 1 71 ? -7.033 0.624 -0.399 1.00 40.03 119 ASN A N 1
ATOM 589 C CA . ASN A 1 71 ? -7.597 0.723 0.945 1.00 32.93 119 ASN A CA 1
ATOM 590 C C . ASN A 1 71 ? -8.773 -0.214 1.207 1.00 37.17 119 ASN A C 1
ATOM 591 O O . ASN A 1 71 ? -9.752 0.167 1.849 1.00 35.10 119 ASN A O 1
ATOM 596 N N . LYS A 1 72 ? -8.661 -1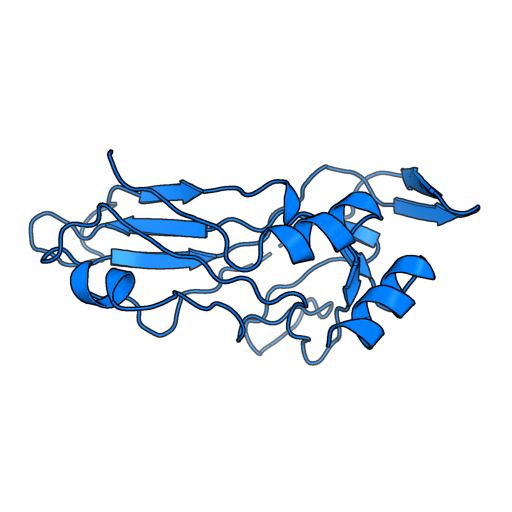.448 0.727 1.00 28.53 120 LYS A N 1
ATOM 597 C CA . LYS A 1 72 ? -9.730 -2.424 0.878 1.00 33.34 120 LYS A CA 1
ATOM 598 C C . LYS A 1 72 ? -9.174 -3.835 0.736 1.00 24.73 120 LYS A C 1
ATOM 599 O O . LYS A 1 72 ? -8.311 -4.082 -0.109 1.00 22.93 120 LYS A O 1
ATOM 605 N N . TRP A 1 73 ? -9.656 -4.755 1.571 1.00 24.03 121 TRP A N 1
ATOM 606 C CA . TRP A 1 73 ? -9.315 -6.169 1.417 1.00 22.21 121 TRP A CA 1
ATOM 607 C C . TRP A 1 73 ? -10.262 -6.823 0.422 1.00 21.80 121 TRP A C 1
ATOM 608 O O . TRP A 1 73 ? -11.476 -6.688 0.535 1.00 24.85 121 TRP A O 1
ATOM 619 N N . SER A 1 74 ? -9.701 -7.535 -0.549 1.00 21.77 122 SER A N 1
ATOM 620 C CA . SER A 1 74 ? -10.507 -8.219 -1.548 1.00 21.66 122 SER A CA 1
ATOM 621 C C . SER A 1 74 ? -10.066 -9.662 -1.699 1.00 21.02 122 SER A C 1
ATOM 622 O O . SER A 1 74 ? -8.883 -9.979 -1.541 1.00 19.23 122 SER A O 1
ATOM 625 N N . VAL A 1 75 ? -11.028 -10.533 -1.994 1.00 18.63 123 VAL A N 1
ATOM 626 C CA . VAL A 1 75 ? -10.739 -11.928 -2.315 1.00 20.11 123 VAL A CA 1
ATOM 627 C C . VAL A 1 75 ? -10.156 -12.015 -3.720 1.00 23.24 123 VAL A C 1
ATOM 628 O O . VAL A 1 75 ? -10.742 -11.500 -4.675 1.00 24.95 123 VAL A O 1
ATOM 632 N N . THR A 1 76 ? -9.005 -12.666 -3.849 1.00 19.70 124 THR A N 1
ATOM 633 C CA . THR A 1 76 ? -8.359 -12.789 -5.153 1.00 19.47 124 THR A CA 1
ATOM 634 C C . THR A 1 76 ? -8.257 -14.237 -5.616 1.00 23.24 124 THR A C 1
ATOM 635 O O . THR A 1 76 ? -7.751 -14.507 -6.705 1.00 28.19 124 THR A O 1
ATOM 639 N N . GLY A 1 77 ? -8.731 -15.165 -4.789 1.00 20.79 125 GLY A N 1
ATOM 640 C CA . GLY A 1 77 ? -8.725 -16.572 -5.146 1.00 25.38 125 GLY A CA 1
ATOM 641 C C . GLY A 1 77 ? -9.045 -17.507 -3.993 1.00 25.64 125 GLY A C 1
ATOM 642 O O . GLY A 1 77 ? -9.483 -17.075 -2.924 1.00 20.32 125 GLY A O 1
ATOM 643 N N . LYS A 1 78 ? -8.829 -18.800 -4.219 1.00 20.18 126 LYS A N 1
ATOM 644 C CA . LYS A 1 78 ? -9.095 -19.822 -3.213 1.00 23.39 126 LYS A CA 1
ATOM 645 C C . LYS A 1 78 ? -7.944 -19.920 -2.212 1.00 21.21 126 LYS A C 1
ATOM 646 O O . LYS A 1 78 ? -6.791 -19.666 -2.555 1.00 20.91 126 LYS A O 1
ATOM 652 N N . ALA A 1 79 ? -8.262 -20.298 -0.977 1.00 23.08 127 ALA A N 1
ATOM 653 C CA . ALA A 1 79 ? -7.240 -20.511 0.046 1.00 18.93 127 ALA A CA 1
ATOM 654 C C . ALA A 1 79 ? -6.300 -21.636 -0.372 1.00 28.66 127 ALA A C 1
ATOM 655 O O . ALA A 1 79 ? -6.720 -22.608 -1.000 1.00 24.20 127 ALA A O 1
ATOM 657 N N . GLU A 1 80 ? -5.027 -21.504 -0.018 1.00 24.46 128 GLU A N 1
ATOM 658 C CA . GLU A 1 80 ? -4.041 -22.521 -0.359 1.00 28.36 128 GLU A CA 1
ATOM 659 C C . GLU A 1 80 ? -4.214 -23.753 0.522 1.00 35.38 128 GLU A C 1
ATOM 660 O O . GLU A 1 80 ? -4.835 -23.674 1.580 1.00 29.50 128 GLU A O 1
ATOM 666 N N . PRO A 1 81 ? -3.686 -24.905 0.075 1.00 35.83 129 PRO A N 1
ATOM 667 C CA . PRO A 1 81 ? -3.778 -26.134 0.871 1.00 45.46 129 PRO A CA 1
ATOM 668 C C . PRO A 1 81 ? -3.257 -25.917 2.288 1.00 37.91 129 PRO A C 1
ATOM 669 O O . PRO A 1 81 ? -2.223 -25.276 2.474 1.00 36.75 129 PRO A O 1
ATOM 673 N N . ALA A 1 82 ? -3.974 -26.444 3.274 1.00 40.62 130 ALA A N 1
ATOM 674 C CA . ALA A 1 82 ? -3.592 -26.274 4.672 1.00 43.30 130 ALA A CA 1
ATOM 675 C C . ALA A 1 82 ? -2.333 -27.068 4.996 1.00 44.44 130 ALA A C 1
ATOM 676 O O . ALA A 1 82 ? -2.400 -28.270 5.251 1.00 47.17 130 ALA A O 1
ATOM 678 N N . ARG A 1 86 ? -1.980 -27.160 14.131 1.00 25.44 134 ARG A N 1
ATOM 679 C CA . ARG A 1 86 ? -1.290 -27.239 15.416 1.00 28.62 134 ARG A CA 1
ATOM 680 C C . ARG A 1 86 ? -2.104 -26.620 16.549 1.00 33.00 134 ARG A C 1
ATOM 681 O O . ARG A 1 86 ? -2.973 -25.784 16.316 1.00 32.79 134 ARG A O 1
ATOM 689 N N . LEU A 1 87 ? -1.810 -27.033 17.777 1.00 26.27 135 LEU A N 1
ATOM 690 C CA . LEU A 1 87 ? -2.515 -26.527 18.953 1.00 30.51 135 LEU A CA 1
ATOM 691 C C . LEU A 1 87 ? -1.543 -25.893 19.940 1.00 32.26 135 LEU A C 1
ATOM 692 O O . LEU A 1 87 ? -0.382 -26.293 20.023 1.00 29.43 135 LEU A O 1
ATOM 697 N N . TYR A 1 88 ? -2.023 -24.908 20.692 1.00 24.77 136 TYR A N 1
ATOM 698 C CA . TYR A 1 88 ? -1.248 -24.344 21.790 1.00 21.20 136 TYR A CA 1
ATOM 699 C C . TYR A 1 88 ? -1.936 -24.701 23.102 1.00 26.37 136 TYR A C 1
ATOM 700 O O . TYR A 1 88 ? -3.024 -24.209 23.391 1.00 24.61 136 TYR A O 1
ATOM 709 N N . VAL A 1 89 ? -1.308 -25.571 23.885 1.00 26.49 137 VAL A N 1
ATOM 710 C CA . VAL A 1 89 ? -1.832 -25.922 25.202 1.00 26.73 137 VAL A CA 1
ATOM 711 C C . VAL A 1 89 ? -1.280 -24.960 26.239 1.00 21.22 137 VAL A C 1
ATOM 712 O O . VAL A 1 89 ? -0.072 -24.737 26.307 1.00 24.48 137 VAL A O 1
ATOM 716 N N . HIS A 1 90 ? -2.156 -24.377 27.049 1.00 24.45 138 HIS A N 1
ATOM 717 C CA . HIS A 1 90 ? -1.677 -23.464 28.081 1.00 26.73 138 HIS A CA 1
ATOM 718 C C . HIS A 1 90 ? -0.744 -24.211 29.031 1.00 20.75 138 HIS A C 1
ATOM 719 O O . HIS A 1 90 ? -1.075 -25.301 29.492 1.00 25.54 138 HIS A O 1
ATOM 726 N N . PRO A 1 91 ? 0.436 -23.629 29.306 1.00 27.52 139 PRO A N 1
ATOM 727 C CA . PRO A 1 91 ? 1.498 -24.240 30.118 1.00 30.69 139 PRO A CA 1
ATOM 728 C C . PRO A 1 91 ? 1.031 -24.726 31.493 1.00 30.72 139 PRO A C 1
ATOM 729 O O . PRO A 1 91 ? 1.613 -25.670 32.031 1.00 27.63 139 PRO A O 1
ATOM 733 N N . ASP A 1 92 ? 0.003 -24.092 32.051 1.00 29.16 140 ASP A N 1
ATOM 734 C CA . ASP A 1 92 ? -0.485 -24.457 33.380 1.00 34.50 140 ASP A CA 1
ATOM 735 C C . ASP A 1 92 ? -1.334 -25.730 33.382 1.00 33.40 140 ASP A C 1
ATOM 736 O O . ASP A 1 92 ? -1.657 -26.259 34.445 1.00 34.60 140 ASP A O 1
ATOM 741 N N . SER A 1 93 ? -1.687 -26.221 32.196 1.00 27.98 141 SER A N 1
ATOM 742 C CA . SER A 1 93 ? -2.593 -27.363 32.070 1.00 25.11 141 SER A CA 1
ATOM 743 C C . SER A 1 93 ? -1.956 -28.687 32.496 1.00 28.77 141 SER A C 1
ATOM 744 O O . SER A 1 93 ? -0.789 -28.942 32.204 1.00 27.39 141 SER A O 1
ATOM 747 N N . PRO A 1 94 ? -2.727 -29.537 33.196 1.00 30.18 142 PRO A N 1
ATOM 748 C CA . PRO A 1 94 ? -4.077 -29.237 33.684 1.00 28.83 142 PRO A CA 1
ATOM 749 C C . PRO A 1 94 ? -4.024 -28.532 35.032 1.00 33.76 142 PRO A C 1
ATOM 750 O O . PRO A 1 94 ? -3.036 -28.662 35.755 1.00 32.71 142 PRO A O 1
ATOM 754 N N . ALA A 1 95 ? -5.078 -27.798 35.368 1.00 29.29 143 ALA A N 1
ATOM 755 C CA . ALA A 1 95 ? -5.141 -27.095 36.643 1.00 28.25 143 ALA A CA 1
ATOM 756 C C . ALA A 1 95 ? -6.579 -27.040 37.135 1.00 29.23 143 ALA A C 1
ATOM 757 O O . ALA A 1 95 ? -7.516 -27.205 36.351 1.00 26.30 143 ALA A O 1
ATOM 759 N N . THR A 1 96 ? -6.751 -26.821 38.435 1.00 29.06 144 THR A N 1
ATOM 760 C CA . THR A 1 96 ? -8.080 -26.744 39.021 1.00 30.14 144 THR A CA 1
ATOM 761 C C . THR A 1 96 ? -8.816 -25.521 38.495 1.00 30.36 144 THR A C 1
ATOM 762 O O . THR A 1 96 ? -8.192 -24.533 38.110 1.00 29.07 144 THR A O 1
ATOM 766 N N . GLY A 1 97 ? -10.142 -25.590 38.484 1.00 29.55 145 GLY A N 1
ATOM 767 C CA . GLY A 1 97 ? -10.953 -24.446 38.117 1.00 32.38 145 GLY A CA 1
ATOM 768 C C . GLY A 1 97 ? -10.577 -23.247 38.963 1.00 37.16 145 GLY A C 1
ATOM 769 O O . GLY A 1 97 ? -10.540 -22.116 38.476 1.00 29.86 145 GLY A O 1
ATOM 770 N N . ALA A 1 98 ? -10.295 -23.501 40.239 1.00 30.11 146 ALA A N 1
ATOM 771 C CA . ALA A 1 98 ? -9.869 -22.455 41.159 1.00 32.09 146 ALA A CA 1
ATOM 772 C C . ALA A 1 98 ? -8.641 -21.718 40.636 1.00 32.27 146 ALA A C 1
ATOM 773 O O . ALA A 1 98 ? -8.574 -20.493 40.694 1.00 32.68 146 ALA A O 1
ATOM 775 N N . HIS A 1 99 ? -7.670 -22.468 40.125 1.00 31.08 147 HIS A N 1
ATOM 776 C CA . HIS A 1 99 ? -6.462 -21.864 39.576 1.00 34.45 147 HIS A CA 1
ATOM 777 C C . HIS A 1 99 ? -6.762 -21.002 38.353 1.00 31.25 147 HIS A C 1
ATOM 778 O O . HIS A 1 99 ? -6.304 -19.861 38.263 1.00 31.93 147 HIS A O 1
ATOM 785 N N . TRP A 1 100 ? -7.526 -21.552 37.415 1.00 31.46 148 TRP A N 1
ATOM 786 C CA . TRP A 1 100 ? -7.862 -20.836 36.185 1.00 32.49 148 TRP A CA 1
ATOM 787 C C . TRP A 1 100 ? -8.635 -19.545 36.454 1.00 35.28 148 TRP A C 1
ATOM 788 O O . TRP A 1 100 ? -8.475 -18.555 35.733 1.00 30.33 148 TRP A O 1
ATOM 799 N N . MET A 1 101 ? -9.473 -19.558 37.488 1.00 29.64 149 MET A N 1
ATOM 800 C CA . MET A 1 101 ? -10.346 -18.420 37.778 1.00 34.56 149 MET A CA 1
ATOM 801 C C . MET A 1 101 ? -9.672 -17.343 38.627 1.00 36.01 149 MET A C 1
ATOM 802 O O . MET A 1 101 ? -10.170 -16.219 38.731 1.00 33.23 149 MET A O 1
ATOM 807 N N . ARG A 1 102 ? -8.533 -17.687 39.220 1.00 35.99 150 ARG A N 1
ATOM 808 C CA . ARG A 1 102 ? -7.861 -16.803 40.168 1.00 38.44 150 ARG A CA 1
ATOM 809 C C . ARG A 1 102 ? -7.388 -15.505 39.513 1.00 43.92 150 ARG A C 1
ATOM 810 O O . ARG A 1 102 ? -7.519 -14.428 40.092 1.00 35.39 150 ARG A O 1
ATOM 818 N N . GLN A 1 103 ? -6.841 -15.609 38.305 1.00 39.83 151 GLN A N 1
ATOM 819 C CA . GLN A 1 103 ? -6.416 -14.432 37.554 1.00 35.00 151 GLN A CA 1
ATOM 820 C C . GLN A 1 103 ? -6.666 -14.634 36.063 1.00 32.71 151 GLN A C 1
ATOM 821 O O . GLN A 1 103 ? -7.173 -15.675 35.651 1.00 29.65 151 GLN A O 1
ATOM 827 N N . LEU A 1 104 ? -6.310 -13.638 35.259 1.00 32.48 152 LEU A N 1
ATOM 828 C CA . LEU A 1 104 ? -6.454 -13.743 33.812 1.00 31.03 152 LEU A CA 1
ATOM 829 C C . LEU A 1 104 ? -5.722 -14.964 33.268 1.00 31.89 152 LEU A C 1
ATOM 830 O O . LEU A 1 104 ? -4.657 -15.339 33.763 1.00 32.52 152 LEU A O 1
ATOM 835 N N . VAL A 1 105 ? -6.300 -15.582 32.246 1.00 32.06 153 VAL A N 1
ATOM 836 C CA . VAL A 1 105 ? -5.629 -16.661 31.532 1.00 26.20 153 VAL A CA 1
ATOM 837 C C . VAL A 1 105 ? -4.991 -16.086 30.270 1.00 26.61 153 VAL A C 1
ATOM 838 O O . VAL A 1 105 ? -5.687 -15.745 29.319 1.00 26.75 153 VAL A O 1
ATOM 842 N N . SER A 1 106 ? -3.667 -15.972 30.273 1.00 30.86 154 SER A N 1
ATOM 843 C CA . SER A 1 106 ? -2.951 -15.337 29.174 1.00 23.91 154 SER A CA 1
ATOM 844 C C . SER A 1 106 ? -2.354 -16.355 28.214 1.00 28.54 154 SER A C 1
ATOM 845 O O . SER A 1 106 ? -1.756 -17.343 28.634 1.00 24.09 154 SER A O 1
ATOM 848 N N . PHE A 1 107 ? -2.516 -16.093 26.921 1.00 27.85 155 PHE A N 1
ATOM 849 C CA . PHE A 1 107 ? -1.925 -16.917 25.873 1.00 22.12 155 PHE A CA 1
ATOM 850 C C . PHE A 1 107 ? -0.913 -16.078 25.091 1.00 28.07 155 PHE A C 1
ATOM 851 O O . PHE A 1 107 ? -0.671 -16.320 23.912 1.00 27.28 155 PHE A O 1
ATOM 859 N N . GLN A 1 108 ? -0.324 -15.093 25.761 1.00 23.41 156 GLN A N 1
ATOM 860 C CA . GLN A 1 108 ? 0.582 -14.148 25.113 1.00 25.24 156 GLN A CA 1
ATOM 861 C C . GLN A 1 108 ? 1.862 -14.796 24.588 1.00 24.45 156 GLN A C 1
ATOM 862 O O . GLN A 1 108 ? 2.548 -14.220 23.745 1.00 27.33 156 GLN A O 1
ATOM 868 N N . LYS A 1 109 ? 2.189 -15.982 25.094 1.00 26.48 157 LYS A N 1
ATOM 869 C CA . LYS A 1 109 ? 3.389 -16.693 24.654 1.00 29.01 157 LYS A CA 1
ATOM 870 C C . LYS A 1 109 ? 3.197 -17.382 23.303 1.00 28.93 157 LYS A C 1
ATOM 871 O O . LYS A 1 109 ? 4.166 -17.795 22.667 1.00 31.55 157 LYS A O 1
ATOM 877 N N . LEU A 1 110 ? 1.946 -17.505 22.872 1.00 27.14 158 LEU A N 1
ATOM 878 C CA . LEU A 1 110 ? 1.634 -18.145 21.596 1.00 27.66 158 LEU A CA 1
ATOM 879 C C . LEU A 1 110 ? 2.311 -17.387 20.450 1.00 26.85 158 LEU A C 1
ATOM 880 O O . LEU A 1 110 ? 2.267 -16.157 20.405 1.00 25.79 158 LEU A O 1
ATOM 885 N N . LYS A 1 111 ? 2.949 -18.120 19.539 1.00 24.99 159 LYS A N 1
ATOM 886 C CA . LYS A 1 111 ? 3.658 -17.500 18.420 1.00 21.20 159 LYS A CA 1
ATOM 887 C C . LYS A 1 111 ? 3.159 -17.987 17.062 1.00 20.56 159 LYS A C 1
ATOM 888 O O . LYS A 1 111 ? 2.772 -19.147 16.912 1.00 18.98 159 LYS A O 1
ATOM 894 N N . LEU A 1 112 ? 3.186 -17.088 16.081 1.00 20.08 160 LEU A N 1
ATOM 895 C CA . LEU A 1 112 ? 2.750 -17.386 14.719 1.00 21.30 160 LEU A CA 1
ATOM 896 C C . LEU A 1 112 ? 3.948 -17.463 13.783 1.00 20.28 160 LEU A C 1
ATOM 897 O O . LEU A 1 112 ? 4.838 -16.617 13.841 1.00 20.76 160 LEU A O 1
ATOM 902 N N . THR A 1 113 ? 3.955 -18.464 12.907 1.00 18.21 161 THR A N 1
ATOM 903 C CA . THR A 1 113 ? 5.059 -18.652 11.967 1.00 17.62 161 THR A CA 1
ATOM 904 C C . THR A 1 113 ? 4.559 -18.959 10.557 1.00 19.61 161 THR A C 1
ATOM 905 O O . THR A 1 113 ? 3.446 -19.457 10.372 1.00 16.39 161 THR A O 1
ATOM 909 N N . ASN A 1 114 ? 5.385 -18.651 9.561 1.00 18.08 162 ASN A N 1
ATOM 910 C CA . ASN A 1 114 ? 5.077 -19.025 8.183 1.00 15.70 162 ASN A CA 1
ATOM 911 C C . ASN A 1 114 ? 5.890 -20.235 7.717 1.00 23.54 162 ASN A C 1
ATOM 912 O O . ASN A 1 114 ? 5.756 -20.689 6.577 1.00 20.28 162 ASN A O 1
ATOM 917 N N . ASN A 1 115 ? 6.716 -20.763 8.618 1.00 19.65 163 ASN A N 1
ATOM 918 C CA . ASN A 1 115 ? 7.587 -21.894 8.311 1.00 22.12 163 ASN A CA 1
ATOM 919 C C . ASN A 1 115 ? 6.864 -23.232 8.436 1.00 21.79 163 ASN A C 1
ATOM 920 O O . ASN A 1 115 ? 6.593 -23.701 9.545 1.00 22.94 163 ASN A O 1
ATOM 925 N N . HIS A 1 116 ? 6.555 -23.846 7.298 1.00 16.91 164 HIS A N 1
ATOM 926 C CA . HIS A 1 116 ? 5.843 -25.121 7.294 1.00 21.53 164 HIS A CA 1
ATOM 927 C C . HIS A 1 116 ? 6.676 -26.275 7.848 1.00 24.16 164 HIS A C 1
ATOM 928 O O . HIS A 1 116 ? 6.154 -27.357 8.105 1.00 25.11 164 HIS A O 1
ATOM 935 N N . LEU A 1 117 ? 7.968 -26.035 8.038 1.00 23.76 165 LEU A N 1
ATOM 936 C CA . LEU A 1 117 ? 8.844 -27.028 8.653 1.00 27.66 165 LEU A CA 1
ATOM 937 C C . LEU A 1 117 ? 9.299 -26.565 10.032 1.00 26.95 165 LEU A C 1
ATOM 938 O O . LEU A 1 117 ? 10.338 -26.995 10.527 1.00 27.13 165 LEU A O 1
ATOM 943 N N . ASP A 1 118 ? 8.517 -25.682 10.648 1.00 26.58 166 ASP A N 1
ATOM 944 C CA . ASP A 1 118 ? 8.846 -25.154 11.970 1.00 22.24 166 ASP A CA 1
ATOM 945 C C . ASP A 1 118 ? 9.078 -26.270 12.989 1.00 24.18 166 ASP A C 1
ATOM 946 O O . ASP A 1 118 ? 8.244 -27.164 13.142 1.00 26.67 166 ASP A O 1
ATOM 951 N N . PRO A 1 119 ? 10.218 -26.216 13.692 1.00 25.28 167 PRO A N 1
ATOM 952 C CA . PRO A 1 119 ? 10.590 -27.228 14.685 1.00 28.93 167 PRO A CA 1
ATOM 953 C C . PRO A 1 119 ? 10.168 -26.846 16.104 1.00 35.42 167 PRO A C 1
ATOM 954 O O . PRO A 1 119 ? 10.258 -27.677 17.007 1.00 33.18 167 PRO A O 1
ATOM 958 N N . PHE A 1 120 ? 9.719 -25.610 16.294 1.00 33.48 168 PHE A N 1
ATOM 959 C CA . PHE A 1 120 ? 9.457 -25.092 17.634 1.00 31.05 168 PHE A CA 1
ATOM 960 C C . PHE A 1 120 ? 8.038 -25.361 18.128 1.00 32.91 168 PHE A C 1
ATOM 961 O O . PHE A 1 120 ? 7.726 -25.117 19.293 1.00 32.10 168 PHE A O 1
ATOM 969 N N . GLY A 1 121 ? 7.178 -25.854 17.244 1.00 26.81 169 GLY A N 1
ATOM 970 C CA . GLY A 1 121 ? 5.802 -26.138 17.610 1.00 27.00 169 GLY A CA 1
ATOM 971 C C . GLY A 1 121 ? 4.912 -24.906 17.636 1.00 23.50 169 GLY A C 1
ATOM 972 O O . GLY A 1 121 ? 3.858 -24.900 18.280 1.00 25.66 169 GLY A O 1
ATOM 973 N N . HIS A 1 122 ? 5.337 -23.856 16.939 1.00 22.73 170 HIS A N 1
ATOM 974 C CA . HIS A 1 122 ? 4.526 -22.653 16.802 1.00 24.54 170 HIS A CA 1
ATOM 975 C C . HIS A 1 122 ? 3.361 -22.938 15.863 1.00 21.69 170 HIS A C 1
ATOM 976 O O . HIS A 1 122 ? 3.354 -23.950 15.161 1.00 25.52 170 HIS A O 1
ATOM 983 N N A ILE A 1 123 ? 2.371 -22.052 15.850 0.50 17.04 171 ILE A N 1
ATOM 984 N N B ILE A 1 123 ? 2.383 -22.038 15.854 0.50 17.12 171 ILE A N 1
ATOM 985 C CA A ILE A 1 123 ? 1.219 -22.230 14.969 0.50 18.01 171 ILE A CA 1
ATOM 986 C CA B ILE A 1 123 ? 1.229 -22.163 14.970 0.50 18.03 171 ILE A CA 1
ATOM 987 C C A ILE A 1 123 ? 1.517 -21.715 13.561 0.50 20.58 171 ILE A C 1
ATOM 988 C C B ILE A 1 123 ? 1.599 -21.716 13.557 0.50 20.56 171 ILE A C 1
ATOM 989 O O A ILE A 1 123 ? 1.771 -20.528 13.361 0.50 20.51 171 ILE A O 1
ATOM 990 O O B ILE A 1 123 ? 1.984 -20.568 13.347 0.50 20.61 171 ILE A O 1
ATOM 999 N N . ILE A 1 124 ? 1.482 -22.623 12.593 1.00 19.05 172 ILE A N 1
ATOM 1000 C CA . ILE A 1 124 ? 1.817 -22.308 11.206 1.00 13.86 172 ILE A CA 1
ATOM 1001 C C . ILE A 1 124 ? 0.618 -21.733 10.443 1.00 20.51 172 ILE A C 1
ATOM 1002 O O . ILE A 1 124 ? -0.446 -22.361 10.367 1.00 20.22 172 ILE A O 1
ATOM 1007 N N . LEU A 1 125 ? 0.799 -20.536 9.886 1.00 16.96 173 LEU A N 1
ATOM 1008 C CA . LEU A 1 125 ? -0.229 -19.880 9.080 1.00 18.40 173 LEU A CA 1
ATOM 1009 C C . LEU A 1 125 ? 0.297 -19.549 7.687 1.00 21.72 173 LEU A C 1
ATOM 1010 O O . LEU A 1 125 ? 1.509 -19.499 7.466 1.00 18.12 173 LEU A O 1
ATOM 1015 N N . ASN A 1 126 ? -0.627 -19.323 6.755 1.00 17.74 174 ASN A N 1
ATOM 1016 C CA . ASN A 1 126 ? -0.294 -18.843 5.419 1.00 17.57 174 ASN A CA 1
ATOM 1017 C C . ASN A 1 126 ? -0.589 -17.350 5.291 1.00 19.74 174 ASN A C 1
ATOM 1018 O O . ASN A 1 126 ? -1.672 -16.884 5.648 1.00 16.71 174 ASN A O 1
ATOM 1023 N N . SER A 1 127 ? 0.383 -16.602 4.791 1.00 18.81 175 SER A N 1
ATOM 1024 C CA . SER A 1 127 ? 0.214 -15.169 4.600 1.00 19.82 175 SER A CA 1
ATOM 1025 C C . SER A 1 127 ? -0.972 -14.857 3.676 1.00 15.54 175 SER A C 1
ATOM 1026 O O . SER A 1 127 ? -1.265 -15.618 2.759 1.00 14.67 175 SER A O 1
ATOM 1029 N N . MET A 1 128 ? -1.651 -13.740 3.938 1.00 19.69 176 MET A N 1
ATOM 1030 C CA . MET A 1 128 ? -2.791 -13.298 3.126 1.00 17.45 176 MET A CA 1
ATOM 1031 C C . MET A 1 128 ? -4.018 -14.222 3.213 1.00 19.97 176 MET A C 1
ATOM 1032 O O . MET A 1 128 ? -4.883 -14.209 2.333 1.00 20.04 176 MET A O 1
ATOM 1037 N N . HIS A 1 129 ? -4.088 -15.012 4.283 1.00 18.01 177 HIS A N 1
ATOM 1038 C CA . HIS A 1 129 ? -5.260 -15.823 4.580 1.00 18.81 177 HIS A CA 1
ATOM 1039 C C . HIS A 1 129 ? -5.899 -15.339 5.881 1.00 15.82 177 HIS A C 1
ATOM 1040 O O . HIS A 1 129 ? -5.212 -14.807 6.754 1.00 19.87 177 HIS A O 1
ATOM 1047 N N . LYS A 1 130 ? -7.210 -15.525 6.007 1.00 16.03 178 LYS A N 1
ATOM 1048 C CA . LYS A 1 130 ? -7.946 -15.074 7.189 1.00 18.63 178 LYS A CA 1
ATOM 1049 C C . LYS A 1 130 ? -8.138 -16.190 8.212 1.00 17.90 178 LYS A C 1
ATOM 1050 O O . LYS A 1 130 ? -8.453 -17.326 7.853 1.00 16.06 178 LYS A O 1
ATOM 1056 N N . TYR A 1 131 ? -7.956 -15.851 9.487 1.00 15.13 179 TYR A N 1
ATOM 1057 C CA . TYR A 1 131 ? -7.968 -16.843 10.562 1.00 17.44 179 TYR A CA 1
ATOM 1058 C C . TYR A 1 131 ? -8.809 -16.439 11.772 1.00 17.84 179 TYR A C 1
ATOM 1059 O O . TYR A 1 131 ? -9.066 -15.258 12.005 1.00 19.52 179 TYR A O 1
ATOM 1068 N N . GLN A 1 132 ? -9.212 -17.446 12.542 1.00 16.33 180 GLN A N 1
ATOM 1069 C CA . GLN A 1 132 ? -10.058 -17.270 13.715 1.00 15.24 180 GLN A CA 1
ATOM 1070 C C . GLN A 1 132 ? -9.480 -18.026 14.915 1.00 17.47 180 GLN A C 1
ATOM 1071 O O . GLN A 1 132 ? -9.462 -19.264 14.925 1.00 19.20 180 GLN A O 1
ATOM 1077 N N . PRO A 1 133 ? -8.983 -17.291 15.924 1.00 18.72 181 PRO A N 1
ATOM 1078 C CA . PRO A 1 133 ? -8.548 -17.959 17.157 1.00 17.19 181 PRO A CA 1
ATOM 1079 C C . PRO A 1 133 ? -9.735 -18.557 17.909 1.00 22.42 181 PRO A C 1
ATOM 1080 O O . PRO A 1 133 ? -10.828 -17.986 17.914 1.00 18.86 181 PRO A O 1
ATOM 1084 N N . ARG A 1 134 ? -9.519 -19.709 18.532 1.00 17.99 182 ARG A N 1
ATOM 1085 C CA A ARG A 1 134 ? -10.561 -20.366 19.311 0.50 21.79 182 ARG A CA 1
ATOM 1086 C CA B ARG A 1 134 ? -10.560 -20.356 19.317 0.50 21.79 182 ARG A CA 1
ATOM 1087 C C . ARG A 1 134 ? -9.981 -20.846 20.632 1.00 24.66 182 ARG A C 1
ATOM 1088 O O . ARG A 1 134 ? -8.861 -21.355 20.673 1.00 19.21 182 ARG A O 1
ATOM 1103 N N . LEU A 1 135 ? -10.744 -20.679 21.705 1.00 21.61 183 LEU A N 1
ATOM 1104 C CA . LEU A 1 135 ? -10.334 -21.183 23.009 1.00 21.93 183 LEU A CA 1
ATOM 1105 C C . LEU A 1 135 ? -11.112 -22.457 23.307 1.00 24.04 183 LEU A C 1
ATOM 1106 O O . LEU A 1 135 ? -12.330 -22.502 23.122 1.00 26.31 183 LEU A O 1
ATOM 1111 N N . HIS A 1 136 ? -10.408 -23.498 23.748 1.00 23.80 184 HIS A N 1
ATOM 1112 C CA . HIS A 1 136 ? -11.058 -24.746 24.147 1.00 24.08 184 HIS A CA 1
ATOM 1113 C C . HIS A 1 136 ? -10.799 -25.028 25.622 1.00 25.55 184 HIS A C 1
ATOM 1114 O O . HIS A 1 136 ? -9.694 -24.814 26.125 1.00 22.42 184 HIS A O 1
ATOM 1121 N N . ILE A 1 137 ? -11.832 -25.492 26.313 1.00 26.39 185 ILE A N 1
ATOM 1122 C CA . ILE A 1 137 ? -11.713 -25.878 27.712 1.00 25.97 185 ILE A CA 1
ATOM 1123 C C . ILE A 1 137 ? -12.114 -27.338 27.826 1.00 28.67 185 ILE A C 1
ATOM 1124 O O . ILE A 1 137 ? -13.230 -27.708 27.462 1.00 26.59 185 ILE A O 1
ATOM 1129 N N . VAL A 1 138 ? -11.194 -28.163 28.314 1.00 23.01 186 VAL A N 1
ATOM 1130 C CA . VAL A 1 138 ? -11.420 -29.601 28.397 1.00 22.06 186 VAL A CA 1
ATOM 1131 C C . VAL A 1 138 ? -11.476 -30.043 29.858 1.00 25.98 186 VAL A C 1
ATOM 1132 O O . VAL A 1 138 ? -10.580 -29.731 30.644 1.00 26.38 186 VAL A O 1
ATOM 1136 N N . LYS A 1 139 ? -12.533 -30.767 30.214 1.00 28.24 187 LYS A N 1
ATOM 1137 C CA . LYS A 1 139 ? -12.757 -31.178 31.600 1.00 31.81 187 LYS A CA 1
ATOM 1138 C C . LYS A 1 139 ? -12.203 -32.572 31.883 1.00 24.87 187 LYS A C 1
ATOM 1139 O O . LYS A 1 139 ? -12.254 -33.446 31.027 1.00 27.71 187 LYS A O 1
ATOM 1145 N N . ALA A 1 140 ? -11.676 -32.771 33.088 1.00 32.27 188 ALA A N 1
ATOM 1146 C CA . ALA A 1 140 ? -11.189 -34.086 33.506 1.00 37.38 188 ALA A CA 1
ATOM 1147 C C . ALA A 1 140 ? -12.346 -35.074 33.607 1.00 36.96 188 ALA A C 1
ATOM 1148 O O . ALA A 1 140 ? -13.513 -34.678 33.565 1.00 34.63 188 ALA A O 1
ATOM 1150 N N . ASP A 1 141 ? -12.026 -36.358 33.739 1.00 39.67 189 ASP A N 1
ATOM 1151 C CA . ASP A 1 141 ? -13.059 -37.384 33.866 1.00 44.23 189 ASP A CA 1
ATOM 1152 C C . ASP A 1 141 ? -13.568 -37.502 35.304 1.00 41.76 189 ASP A C 1
ATOM 1153 O O . ASP A 1 141 ? -13.238 -36.680 36.160 1.00 38.17 189 ASP A O 1
ATOM 1158 N N . GLU A 1 142 ? -14.372 -38.530 35.559 1.00 49.19 190 GLU A N 1
ATOM 1159 C CA . GLU A 1 142 ? -14.990 -38.726 36.870 1.00 51.55 190 GLU A CA 1
ATOM 1160 C C . GLU A 1 142 ? -13.959 -38.832 37.995 1.00 50.59 190 GLU A C 1
ATOM 1161 O O . GLU A 1 142 ? -14.243 -38.487 39.143 1.00 50.97 190 GLU A O 1
ATOM 1163 N N . ASN A 1 143 ? -12.765 -39.310 37.660 1.00 45.71 191 ASN A N 1
ATOM 1164 C CA . ASN A 1 143 ? -11.689 -39.443 38.635 1.00 40.69 191 ASN A CA 1
ATOM 1165 C C . ASN A 1 143 ? -10.803 -38.206 38.703 1.00 47.44 191 ASN A C 1
ATOM 1166 O O . ASN A 1 143 ? -9.806 -38.185 39.428 1.00 41.98 191 ASN A O 1
ATOM 1171 N N . ASN A 1 144 ? -11.172 -37.180 37.943 1.00 41.98 192 ASN A N 1
ATOM 1172 C CA . ASN A 1 144 ? -10.394 -35.949 37.878 1.00 39.22 192 ASN A CA 1
ATOM 1173 C C . ASN A 1 144 ? -9.033 -36.181 37.217 1.00 36.97 192 ASN A C 1
ATOM 1174 O O . ASN A 1 144 ? -8.046 -35.528 37.555 1.00 36.82 192 ASN A O 1
ATOM 1179 N N . GLY A 1 145 ? -8.994 -37.123 36.278 1.00 35.44 193 GLY A N 1
ATOM 1180 C CA . GLY A 1 145 ? -7.785 -37.409 35.525 1.00 33.76 193 GLY A CA 1
ATOM 1181 C C . GLY A 1 145 ? -7.990 -37.259 34.026 1.00 34.03 193 GLY A C 1
ATOM 1182 O O . GLY A 1 145 ? -9.104 -37.000 33.565 1.00 29.03 193 GLY A O 1
ATOM 1183 N N . PHE A 1 146 ? -6.910 -37.414 33.266 1.00 25.11 194 PHE A N 1
ATOM 1184 C CA . PHE A 1 146 ? -6.973 -37.315 31.810 1.00 29.13 194 PHE A CA 1
ATOM 1185 C C . PHE A 1 146 ? -6.377 -38.539 31.121 1.00 36.07 194 PHE A C 1
ATOM 1186 O O . PHE A 1 146 ? -5.531 -39.236 31.687 1.00 32.13 194 PHE A O 1
ATOM 1194 N N . GLY A 1 147 ? -6.831 -38.795 29.897 1.00 33.45 195 GLY A N 1
ATOM 1195 C CA . GLY A 1 147 ? -6.257 -39.841 29.069 1.00 34.20 195 GLY A CA 1
ATOM 1196 C C . GLY A 1 147 ? -7.074 -41.117 28.961 1.00 38.19 195 GLY A C 1
ATOM 1197 O O . GLY A 1 147 ? -7.053 -41.782 27.927 1.00 43.92 195 GLY A O 1
ATOM 1198 N N . SER A 1 148 ? -7.798 -41.455 30.024 1.00 44.67 196 SER A N 1
ATOM 1199 C CA . SER A 1 148 ? -8.488 -42.744 30.106 1.00 54.64 196 SER A CA 1
ATOM 1200 C C . SER A 1 148 ? -9.864 -42.756 29.439 1.00 63.24 196 SER A C 1
ATOM 1201 O O . SER A 1 148 ? -10.415 -43.820 29.156 1.00 60.76 196 SER A O 1
ATOM 1204 N N . LYS A 1 149 ? -10.414 -41.571 29.202 1.00 59.15 197 LYS A N 1
ATOM 1205 C CA . LYS A 1 149 ? -11.699 -41.432 28.531 1.00 61.31 197 LYS A CA 1
ATOM 1206 C C . LYS A 1 149 ? -11.714 -40.128 27.755 1.00 65.80 197 LYS A C 1
ATOM 1207 O O . LYS A 1 149 ? -11.079 -39.155 28.159 1.00 63.26 197 LYS A O 1
ATOM 1213 N N . ASN A 1 150 ? -12.433 -40.103 26.638 1.00 65.89 198 ASN A N 1
ATOM 1214 C CA . ASN A 1 150 ? -12.693 -38.840 25.965 1.00 65.03 198 ASN A CA 1
ATOM 1215 C C . ASN A 1 150 ? -13.706 -38.048 26.775 1.00 65.24 198 ASN A C 1
ATOM 1216 O O . ASN A 1 150 ? -14.786 -38.544 27.099 1.00 70.85 198 ASN A O 1
ATOM 1221 N N . THR A 1 151 ? -13.342 -36.818 27.115 1.00 60.19 199 THR A N 1
ATOM 1222 C CA . THR A 1 151 ? -14.125 -36.032 28.055 1.00 51.88 199 THR A CA 1
ATOM 1223 C C . THR A 1 151 ? -14.847 -34.866 27.390 1.00 52.69 199 THR A C 1
ATOM 1224 O O . THR A 1 151 ? -14.633 -34.570 26.213 1.00 47.70 199 THR A O 1
ATOM 1228 N N . ALA A 1 152 ? -15.708 -34.210 28.161 1.00 47.94 200 ALA A N 1
ATOM 1229 C CA . ALA A 1 152 ? -16.446 -33.054 27.679 1.00 46.32 200 ALA A CA 1
ATOM 1230 C C . ALA A 1 152 ? -15.524 -31.855 27.500 1.00 41.04 200 ALA A C 1
ATOM 1231 O O . ALA A 1 152 ? -14.584 -31.650 28.272 1.00 30.91 200 ALA A O 1
ATOM 1233 N N . PHE A 1 153 ? -15.792 -31.066 26.468 1.00 41.60 201 PHE A N 1
ATOM 1234 C CA . PHE A 1 153 ? -15.075 -29.814 26.278 1.00 43.77 201 PHE A CA 1
ATOM 1235 C C . PHE A 1 153 ? -15.972 -28.792 25.592 1.00 36.76 201 PHE A C 1
ATOM 1236 O O . PHE A 1 153 ? -16.915 -29.151 24.885 1.00 36.60 201 PHE A O 1
ATOM 1244 N N . CYS A 1 154 ? -15.682 -27.517 25.820 1.00 36.67 202 CYS A N 1
ATOM 1245 C CA . CYS A 1 154 ? -16.432 -26.448 25.181 1.00 31.53 202 CYS A CA 1
ATOM 1246 C C . CYS A 1 154 ? -15.485 -25.557 24.389 1.00 26.98 202 CYS A C 1
ATOM 1247 O O . CYS A 1 154 ? -14.278 -25.542 24.632 1.00 27.43 202 CYS A O 1
ATOM 1250 N N . THR A 1 155 ? -16.042 -24.821 23.436 1.00 32.40 203 THR A N 1
ATOM 1251 C CA . THR A 1 155 ? -15.245 -23.994 22.541 1.00 25.52 203 THR A CA 1
ATOM 1252 C C . THR A 1 155 ? -15.825 -22.590 22.488 1.00 32.91 203 THR A C 1
ATOM 1253 O O . THR A 1 155 ? -17.026 -22.418 22.293 1.00 29.19 203 THR A O 1
ATOM 1257 N N . HIS A 1 156 ? -14.970 -21.591 22.677 1.00 27.70 204 HIS A N 1
ATOM 1258 C CA . HIS A 1 156 ? -15.402 -20.201 22.657 1.00 30.36 204 HIS A CA 1
ATOM 1259 C C . HIS A 1 156 ? -14.751 -19.435 21.512 1.00 29.42 204 HIS A C 1
ATOM 1260 O O . HIS A 1 156 ? -13.529 -19.435 21.373 1.00 26.17 204 HIS A O 1
ATOM 1267 N N . VAL A 1 157 ? -15.574 -18.783 20.696 1.00 26.10 205 VAL A N 1
ATOM 1268 C CA . VAL A 1 157 ? -15.082 -18.032 19.545 1.00 23.03 205 VAL A CA 1
ATOM 1269 C C . VAL A 1 157 ? -15.446 -16.555 19.656 1.00 30.68 205 VAL A C 1
ATOM 1270 O O . VAL A 1 157 ? -16.623 -16.203 19.694 1.00 27.49 205 VAL A O 1
ATOM 1274 N N . PHE A 1 158 ? -14.431 -15.699 19.721 1.00 25.46 206 PHE A N 1
ATOM 1275 C CA . PHE A 1 158 ? -14.637 -14.256 19.708 1.00 24.40 206 PHE A CA 1
ATOM 1276 C C . PHE A 1 158 ? -14.365 -13.721 18.306 1.00 28.98 206 PHE A C 1
ATOM 1277 O O . PHE A 1 158 ? -13.211 -13.630 17.890 1.00 24.05 206 PHE A O 1
ATOM 1285 N N . PRO A 1 159 ? -15.431 -13.368 17.572 1.00 30.22 207 PRO A N 1
ATOM 1286 C CA . PRO A 1 159 ? -15.321 -12.895 16.185 1.00 31.90 207 PRO A CA 1
ATOM 1287 C C . PRO A 1 159 ? -14.380 -11.699 16.052 1.00 26.20 207 PRO A C 1
ATOM 1288 O O . PRO A 1 159 ? -13.685 -11.553 15.045 1.00 26.56 207 PRO A O 1
ATOM 1292 N N . GLU A 1 160 ? -14.354 -10.849 17.068 1.00 23.00 208 GLU A N 1
ATOM 1293 C CA . GLU A 1 160 ? -13.546 -9.640 17.008 1.00 25.20 208 GLU A CA 1
ATOM 1294 C C . GLU A 1 160 ? -12.048 -9.922 17.130 1.00 28.09 208 GLU A C 1
ATOM 1295 O O . GLU A 1 160 ? -11.237 -8.998 17.083 1.00 23.93 208 GLU A O 1
ATOM 1301 N N . THR A 1 161 ? -11.679 -11.195 17.278 1.00 20.77 209 THR A N 1
ATOM 1302 C CA . THR A 1 161 ? -10.266 -11.563 17.322 1.00 23.16 209 THR A CA 1
ATOM 1303 C C . THR A 1 161 ? -9.796 -12.194 16.002 1.00 20.86 209 THR A C 1
ATOM 1304 O O . THR A 1 161 ? -8.666 -12.661 15.906 1.00 17.80 209 THR A O 1
ATOM 1308 N N . ALA A 1 162 ? -10.661 -12.202 14.990 1.00 20.28 210 ALA A N 1
ATOM 1309 C CA . ALA A 1 162 ? -10.280 -12.705 13.670 1.00 24.39 210 ALA A CA 1
ATOM 1310 C C . ALA A 1 162 ? -9.262 -11.768 13.022 1.00 18.50 210 ALA A C 1
ATOM 1311 O O . ALA A 1 162 ? -9.231 -10.579 13.326 1.00 18.31 210 ALA A O 1
ATOM 1313 N N . PHE A 1 163 ? -8.430 -12.301 12.131 1.00 17.18 211 PHE A N 1
ATOM 1314 C CA . PHE A 1 163 ? -7.368 -11.503 11.525 1.00 18.80 211 PHE A CA 1
ATOM 1315 C C . PHE A 1 163 ? -6.837 -12.133 10.243 1.00 21.06 211 PHE A C 1
ATOM 1316 O O . PHE A 1 163 ? -7.018 -13.328 10.004 1.00 18.83 211 PHE A O 1
ATOM 1324 N N . ILE A 1 164 ? -6.176 -11.320 9.425 1.00 17.10 212 ILE A N 1
ATOM 1325 C CA . ILE A 1 164 ? -5.459 -11.822 8.261 1.00 16.89 212 ILE A CA 1
ATOM 1326 C C . ILE A 1 164 ? -3.975 -11.861 8.591 1.00 21.92 212 ILE A C 1
ATOM 1327 O O . ILE A 1 164 ? -3.412 -10.886 9.110 1.00 17.81 212 ILE A O 1
ATOM 1332 N N . ALA A 1 165 ? -3.349 -13.002 8.319 1.00 16.55 213 ALA A N 1
ATOM 1333 C CA . ALA A 1 165 ? -1.923 -13.169 8.560 1.00 18.56 213 ALA A CA 1
ATOM 1334 C C . ALA A 1 165 ? -1.139 -12.482 7.450 1.00 18.40 213 ALA A C 1
ATOM 1335 O O . ALA A 1 165 ? -1.465 -12.631 6.275 1.00 17.38 213 ALA A O 1
ATOM 1337 N N . VAL A 1 166 ? -0.111 -11.731 7.827 1.00 19.35 214 VAL A N 1
ATOM 1338 C CA . VAL A 1 166 ? 0.716 -11.017 6.860 1.00 20.53 214 VAL A CA 1
ATOM 1339 C C . VAL A 1 166 ? 2.189 -11.089 7.252 1.00 19.80 214 VAL A C 1
ATOM 1340 O O . VAL A 1 166 ? 2.518 -11.337 8.415 1.00 22.92 214 VAL A O 1
ATOM 1344 N N . THR A 1 167 ? 3.074 -10.875 6.283 1.00 20.46 215 THR A N 1
ATOM 1345 C CA A THR A 1 167 ? 4.507 -10.859 6.552 0.50 21.88 215 THR A CA 1
ATOM 1346 C CA B THR A 1 167 ? 4.510 -10.856 6.555 0.50 21.88 215 THR A CA 1
ATOM 1347 C C . THR A 1 167 ? 5.020 -9.426 6.727 1.00 29.30 215 THR A C 1
ATOM 1348 O O . THR A 1 167 ? 6.135 -9.203 7.210 1.00 24.65 215 THR A O 1
ATOM 1355 N N . SER A 1 168 ? 4.190 -8.464 6.333 1.00 20.36 216 SER A N 1
ATOM 1356 C CA . SER A 1 168 ? 4.430 -7.044 6.576 1.00 27.71 216 SER A CA 1
ATOM 1357 C C . SER A 1 168 ? 3.082 -6.323 6.527 1.00 21.31 216 SER A C 1
ATOM 1358 O O . SER A 1 168 ? 2.169 -6.757 5.823 1.00 23.33 216 SER A O 1
ATOM 1361 N N . TYR A 1 169 ? 2.941 -5.240 7.284 1.00 22.88 217 TYR A N 1
ATOM 1362 C CA . TYR A 1 169 ? 1.645 -4.569 7.385 1.00 24.30 217 TYR A CA 1
ATOM 1363 C C . TYR A 1 169 ? 1.200 -3.953 6.059 1.00 22.82 217 TYR A C 1
ATOM 1364 O O . TYR A 1 169 ? 2.001 -3.359 5.333 1.00 26.93 217 TYR A O 1
ATOM 1373 N N . GLN A 1 170 ? -0.082 -4.113 5.749 1.00 20.63 218 GLN A N 1
ATOM 1374 C CA . GLN A 1 170 ? -0.637 -3.643 4.481 1.00 21.71 218 GLN A CA 1
ATOM 1375 C C . GLN A 1 170 ? -1.393 -2.331 4.659 1.00 24.70 218 GLN A C 1
ATOM 1376 O O . GLN A 1 170 ? -1.153 -1.358 3.943 1.00 25.45 218 GLN A O 1
ATOM 1382 N N . ASN A 1 171 ? -2.313 -2.316 5.616 1.00 23.52 219 ASN A N 1
ATOM 1383 C CA . ASN A 1 171 ? -3.123 -1.138 5.892 1.00 27.81 219 ASN A CA 1
ATOM 1384 C C . ASN A 1 171 ? -2.376 -0.175 6.816 1.00 26.38 219 ASN A C 1
ATOM 1385 O O . ASN A 1 171 ? -1.937 -0.562 7.895 1.00 21.10 219 ASN A O 1
ATOM 1390 N N . HIS A 1 172 ? -2.221 1.076 6.384 1.00 26.74 220 HIS A N 1
ATOM 1391 C CA . HIS A 1 172 ? -1.482 2.062 7.170 1.00 27.44 220 HIS A CA 1
ATOM 1392 C C . HIS A 1 172 ? -2.119 2.280 8.538 1.00 27.29 220 HIS A C 1
ATOM 1393 O O . HIS A 1 172 ? -1.426 2.571 9.514 1.00 31.43 220 HIS A O 1
ATOM 1400 N N . LYS A 1 173 ? -3.438 2.134 8.607 1.00 20.21 221 LYS A N 1
ATOM 1401 C CA . LYS A 1 173 ? -4.154 2.324 9.861 1.00 28.23 221 LYS A CA 1
ATOM 1402 C C . LYS A 1 173 ? -3.736 1.288 10.898 1.00 26.52 221 LYS A C 1
ATOM 1403 O O . LYS A 1 173 ? -3.685 1.581 12.095 1.00 22.40 221 LYS A O 1
ATOM 1409 N N . ILE A 1 174 ? -3.432 0.079 10.436 1.00 27.83 222 ILE A N 1
ATOM 1410 C CA . ILE A 1 174 ? -2.969 -0.980 11.326 1.00 24.08 222 ILE A CA 1
ATOM 1411 C C . ILE A 1 174 ? -1.574 -0.666 11.858 1.00 23.26 222 ILE A C 1
ATOM 1412 O O . ILE A 1 174 ? -1.321 -0.772 13.060 1.00 24.34 222 ILE A O 1
ATOM 1417 N N . THR A 1 175 ? -0.672 -0.288 10.957 1.00 22.87 223 THR A N 1
ATOM 1418 C CA . THR A 1 175 ? 0.684 0.079 11.346 1.00 28.60 223 THR A CA 1
ATOM 1419 C C . THR A 1 175 ? 0.656 1.161 12.427 1.00 31.70 223 THR A C 1
ATOM 1420 O O . THR A 1 175 ? 1.402 1.104 13.409 1.00 29.02 223 THR A O 1
ATOM 1424 N N . GLN A 1 176 ? -0.218 2.145 12.243 1.00 29.53 224 GLN A N 1
ATOM 1425 C CA . GLN A 1 176 ? -0.369 3.217 13.218 1.00 29.94 224 GLN A CA 1
ATOM 1426 C C . GLN A 1 176 ? -0.929 2.702 14.545 1.00 35.17 224 GLN A C 1
ATOM 1427 O O . GLN A 1 176 ? -0.434 3.066 15.613 1.00 29.79 224 GLN A O 1
ATOM 1433 N N . LEU A 1 177 ? -1.948 1.848 14.478 1.00 28.68 225 LEU A N 1
ATOM 1434 C CA . LEU A 1 177 ? -2.541 1.274 15.687 1.00 30.39 225 LEU A CA 1
ATOM 1435 C C . LEU A 1 177 ? -1.532 0.443 16.473 1.00 29.19 225 LEU A C 1
ATOM 1436 O O . LEU A 1 177 ? -1.428 0.569 17.690 1.00 31.68 225 LEU A O 1
ATOM 1441 N N . LYS A 1 178 ? -0.794 -0.410 15.772 1.00 29.91 226 LYS A N 1
ATOM 1442 C CA . LYS A 1 178 ? 0.215 -1.242 16.415 1.00 33.57 226 LYS A CA 1
ATOM 1443 C C . LYS A 1 178 ? 1.202 -0.381 17.203 1.00 37.64 226 LYS A C 1
ATOM 1444 O O . LYS A 1 178 ? 1.460 -0.637 18.376 1.00 35.53 226 LYS A O 1
ATOM 1450 N N . ILE A 1 179 ? 1.741 0.649 16.558 1.00 38.77 227 ILE A N 1
ATOM 1451 C CA . ILE A 1 179 ? 2.713 1.529 17.202 1.00 42.08 227 ILE A CA 1
ATOM 1452 C C . ILE A 1 179 ? 2.127 2.293 18.389 1.00 39.48 227 ILE A C 1
ATOM 1453 O O . ILE A 1 179 ? 2.736 2.353 19.459 1.00 42.15 227 ILE A O 1
ATOM 1458 N N . GLU A 1 180 ? 0.947 2.876 18.197 1.00 32.18 228 GLU A N 1
ATOM 1459 C CA . GLU A 1 180 ? 0.303 3.668 19.240 1.00 34.72 228 GLU A CA 1
ATOM 1460 C C . GLU A 1 180 ? -0.018 2.857 20.493 1.00 40.20 228 GLU A C 1
ATOM 1461 O O . GLU A 1 180 ? -0.201 3.419 21.571 1.00 37.10 228 GLU A O 1
ATOM 1467 N N . ASN A 1 181 ? -0.093 1.538 20.350 1.00 35.00 229 ASN A N 1
ATOM 1468 C CA . ASN A 1 181 ? -0.572 0.695 21.442 1.00 39.80 229 ASN A CA 1
ATOM 1469 C C . ASN A 1 181 ? 0.443 -0.303 21.993 1.00 44.63 229 ASN A C 1
ATOM 1470 O O . ASN A 1 181 ? 0.369 -0.686 23.160 1.00 53.74 229 ASN A O 1
ATOM 1475 N N . ASN A 1 182 ? 1.385 -0.727 21.158 1.00 53.51 230 ASN A N 1
ATOM 1476 C CA . ASN A 1 182 ? 2.409 -1.670 21.596 1.00 56.34 230 ASN A CA 1
ATOM 1477 C C . ASN A 1 182 ? 3.733 -0.978 21.903 1.00 57.70 230 ASN A C 1
ATOM 1478 O O . ASN A 1 182 ? 4.660 -1.008 21.095 1.00 59.57 230 ASN A O 1
#

Solvent-accessible surface area: 9925 Å² total; per-residue (Å²): 216,55,40,114,16,102,16,68,85,126,142,26,0,53,104,0,75,141,44,22,6,0,1,20,0,35,150,71,10,111,116,11,38,1,28,1,48,0,104,2,44,46,7,73,72,164,26,74,11,37,0,15,0,15,16,43,87,45,44,84,75,82,26,114,28,47,147,114,136,45,46,75,82,32,156,13,86,123,134,130,109,42,79,18,87,65,26,65,12,42,0,26,56,3,56,165,101,69,4,29,2,66,131,2,71,0,0,54,30,108,156,6,109,138,46,35,7,47,3,20,34,26,9,73,17,24,0,70,0,17,4,31,87,2,25,115,136,54,27,67,79,94,155,166,34,63,127,43,53,43,74,31,85,10,0,10,2,11,0,0,84,66,71,73,11,96,111,0,50,95,25,15,132,129,61,130

B-factor: mean 31.35, std 10.43, range [13.86, 86.07]

Sequence (176 aa):
EGIKVFLHERELWLKFHEVGTEMIITKAGRRRMFPSYKVKVVTGLLNPKTTKYILLMDIVPADDHRRYKFADNKWSVTGKAEPARLYVHPDSPATGAHWMRQLVSFQKLKLTNNHLDPFGHIIILNSMHKYQPRRLHIVKADENNGFGSKNTAFCTHVFPETAFIAVTTSYQNHKITQLKIENN

Secondary structure (DSSP, 8-state):
---EEEETTHHHHHHHHHH--EEE-BSS-EE-SS--EEEEES--SSSEEEEEEEEEEEEEEEEEEETTEEEEEEEPPP---EE-TT-SEEHHHHHHS-EE-TT-EEE--TT-SS-PEE--TTEEEEEEEEEEE--TTS-SSSS---EEEE--GGG-EEEESS--SHHHHHHHHHH-

Foldseek 3Di:
DQKDKAWPPLVLLLLCLVLFHEFAAAAQWDFGPPWTKMAMDDFDQAFKKKKKKAKAFPDQFFWDQDPSDIDTDGGHDDDAMGTQPVPTDGPNVRNVDMRTPRVATEHCDPPRPPRHHHDDARTKIWMKMKMWTADPVSHDDPDRGDMDIDTDPSNIHGYHNDDDHVSNVVSVVVPD

CATH classification: 2.60.40.820

Radius of gyration: 17.36 Å; Cα contacts (8 Å, |Δi|>4): 380; chains: 1; bounding box: 34×46×48 Å